Protein AF-0000000080439358 (afdb_homodimer)

InterPro domains:
  IPR008333 Flavoprotein pyridine nucleotide cytochrome reductase-like, FAD-binding domain [PF00970] (41-112)
  IPR017927 FAD-binding domain, ferredoxin reductase-type [PS51384] (16-114)
  IPR017938 Riboflavin synthase-like beta-barrel [SSF63380] (14-111)

pLDDT: mean 86.76, std 16.2, range [30.62, 98.38]

Foldseek 3Di:
DPPPVPLVPPPADADPDKAKKFFADKDDPDPFKIKTKIFGPVQDWAGFDDPPWWKWKDDPNDIDIFDFDDHTDGGITIGMDGQDVVDPVSCCNVPPGDGGDMIIMHHTDDDDPD/DPPPVDLVPPPADADPDKAKKFFADKDDPDPFKIKTKIFGPVQDWAGFDDPPWWKWKDDPNDIDIFDFDDHTDGGITIGMDGQDVVDPVSCCNVPPGDGGDMIIMHHTDDDDPD

Radius of gyration: 17.6 Å; Cα contacts (8 Å, |Δi|>4): 483; chains: 2; bounding box: 53×45×35 Å

Nearest PDB structures (foldseek):
  1gvh-assembly1_A  TM=8.675E-01  e=4.891E-09  Escherichia coli
  6laa-assembly1_A  TM=9.074E-01  e=8.088E-06  T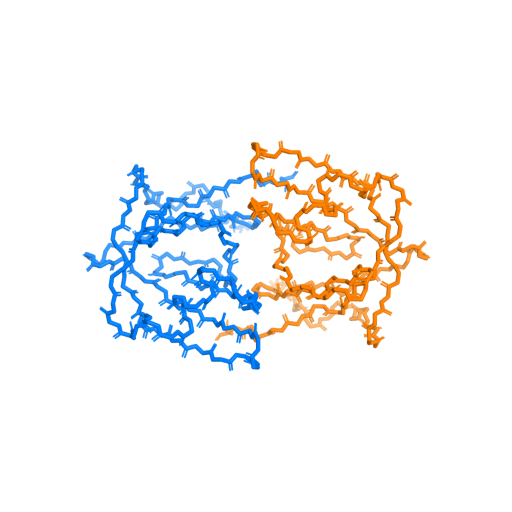epidiphilus thermophilus
  6kbh-assembly1_A  TM=9.405E-01  e=1.555E-05  Rhodococcus sp. ECU0066
  3fpk-assembly1_B  TM=8.392E-01  e=9.392E-05  Salmonella enterica subsp. enterica serovar Typhimurium str. LT2
  8dos-assembly1_B  TM=7.987E-01  e=9.918E-05  Klebsiella pneumoniae

Organism: NCBI:txid29372

Structure (mmCIF, N/CA/C/O backbone):
data_AF-0000000080439358-model_v1
#
loop_
_entity.id
_entity.type
_entity.pdbx_description
1 polymer 'FAD-binding FR-type domain-containing protein'
#
loop_
_atom_site.group_PDB
_atom_site.id
_atom_site.type_symbol
_atom_site.label_atom_id
_atom_site.label_alt_id
_atom_site.label_comp_id
_atom_site.label_asym_id
_atom_site.label_entity_id
_atom_site.label_seq_id
_atom_site.pdbx_PDB_ins_code
_atom_site.Cartn_x
_atom_site.Cartn_y
_atom_site.Cartn_z
_atom_site.occupancy
_atom_site.B_iso_or_equiv
_atom_site.auth_seq_id
_atom_site.auth_comp_id
_atom_site.auth_asym_id
_atom_site.auth_atom_id
_atom_site.pdbx_PDB_model_num
ATOM 1 N N . MET A 1 1 ? -34.281 -3.9 10.055 1 31.14 1 MET A N 1
ATOM 2 C CA . MET A 1 1 ? -33.969 -2.652 9.375 1 31.14 1 MET A CA 1
ATOM 3 C C . MET A 1 1 ? -32.469 -2.549 9.125 1 31.14 1 MET A C 1
ATOM 5 O O . MET A 1 1 ? -31.672 -2.518 10.078 1 31.14 1 MET A O 1
ATOM 9 N N . LYS A 1 2 ? -31.969 -3.236 8.016 1 31.53 2 LYS A N 1
ATOM 10 C CA . LYS A 1 2 ? -30.578 -3.408 7.629 1 31.53 2 LYS A CA 1
ATOM 11 C C . LYS A 1 2 ? -29.844 -2.066 7.582 1 31.53 2 LYS A C 1
ATOM 13 O O . LYS A 1 2 ? -30.188 -1.197 6.777 1 31.53 2 LYS A O 1
ATOM 18 N N . ASN A 1 3 ? -29.5 -1.438 8.625 1 31.23 3 ASN A N 1
ATOM 19 C CA . ASN A 1 3 ? -28.812 -0.149 8.672 1 31.23 3 ASN A CA 1
ATOM 20 C C . ASN A 1 3 ? -27.547 -0.152 7.816 1 31.23 3 ASN A C 1
ATOM 22 O O . ASN A 1 3 ? -26.5 -0.615 8.258 1 31.23 3 ASN A O 1
ATOM 26 N N . LYS A 1 4 ? -27.734 -0.21 6.5 1 32.69 4 LYS A N 1
ATOM 27 C CA . LYS A 1 4 ? -26.625 -0.041 5.562 1 32.69 4 LYS A CA 1
ATOM 28 C C . LYS A 1 4 ? -25.875 1.266 5.82 1 32.69 4 LYS A C 1
ATOM 30 O O . LYS A 1 4 ? -26.453 2.35 5.688 1 32.69 4 LYS A O 1
ATOM 35 N N . ILE A 1 5 ? -25.125 1.419 6.812 1 38.91 5 ILE A N 1
ATOM 36 C CA . ILE A 1 5 ? -24.281 2.598 6.902 1 38.91 5 ILE A CA 1
ATOM 37 C C . ILE A 1 5 ? -23.672 2.906 5.531 1 38.91 5 ILE A C 1
ATOM 39 O O . ILE A 1 5 ? -22.969 2.076 4.949 1 38.91 5 ILE A O 1
ATOM 43 N N . GLN A 1 6 ? -24.359 3.605 4.703 1 46.09 6 GLN A N 1
ATOM 44 C CA . GLN A 1 6 ? -23.891 4.023 3.381 1 46.09 6 GLN A CA 1
ATOM 45 C C . GLN A 1 6 ? -22.641 4.891 3.48 1 46.09 6 GLN A C 1
ATOM 47 O O . GLN A 1 6 ? -22.625 5.883 4.211 1 46.09 6 GLN A O 1
ATOM 52 N N . ILE A 1 7 ? -21.406 4.457 3.311 1 51.28 7 ILE A N 1
ATOM 53 C CA . ILE A 1 7 ? -20.156 5.199 3.244 1 51.28 7 ILE A CA 1
ATOM 54 C C . ILE A 1 7 ? -20.406 6.59 2.662 1 51.28 7 ILE A C 1
ATOM 56 O O . ILE A 1 7 ? -19.797 7.57 3.102 1 51.28 7 ILE A O 1
ATOM 60 N N . ASN A 1 8 ? -21.422 6.762 1.892 1 51.28 8 ASN A N 1
ATOM 61 C CA . ASN A 1 8 ? -21.719 8.031 1.24 1 51.28 8 ASN A CA 1
ATOM 62 C C . ASN A 1 8 ? -22.109 9.102 2.254 1 51.28 8 ASN A C 1
ATOM 64 O O . ASN A 1 8 ? -22.141 10.289 1.933 1 51.28 8 ASN A O 1
ATOM 68 N N . ASP A 1 9 ? -22.609 8.688 3.359 1 53.75 9 ASP A N 1
ATOM 69 C CA . ASP A 1 9 ? -23.203 9.688 4.23 1 53.75 9 ASP A CA 1
ATOM 70 C C . ASP A 1 9 ? -22.172 10.281 5.188 1 53.75 9 ASP A C 1
ATOM 72 O O . ASP A 1 9 ? -22.5 11.125 6.023 1 53.75 9 ASP A O 1
ATOM 76 N N . LEU A 1 10 ? -21.062 9.773 5.223 1 58.25 10 LEU A N 1
ATOM 77 C CA . LEU A 1 10 ? -20.109 10.375 6.152 1 58.25 10 LEU A CA 1
ATOM 78 C C . LEU A 1 10 ? -19.547 11.68 5.59 1 58.25 10 LEU A C 1
ATOM 80 O O . LEU A 1 10 ? -19.438 11.836 4.375 1 58.25 10 LEU A O 1
ATOM 84 N N . PRO A 1 11 ? -19.688 12.727 6.461 1 61.66 11 PRO A N 1
ATOM 85 C CA . PRO A 1 11 ? -19.094 13.977 5.984 1 61.66 11 PRO A CA 1
ATOM 86 C C . PRO A 1 11 ? -17.781 13.75 5.23 1 61.66 11 PRO A C 1
ATOM 88 O O . PRO A 1 11 ? -16.984 12.883 5.602 1 61.66 11 PRO A O 1
ATOM 91 N N . THR A 1 12 ? -17.828 14.094 3.934 1 67.69 12 THR A N 1
ATOM 92 C CA . THR A 1 12 ? -16.625 13.953 3.115 1 67.69 12 THR A CA 1
ATOM 93 C C . THR A 1 12 ? -15.648 15.094 3.395 1 67.69 12 THR A C 1
ATOM 95 O O . THR A 1 12 ? -15.969 16.266 3.178 1 67.69 12 THR A O 1
ATOM 98 N N . TYR A 1 13 ? -14.625 14.867 4.23 1 84.5 13 TYR A N 1
ATOM 99 C CA . TYR A 1 13 ? -13.547 15.828 4.434 1 84.5 13 TYR A CA 1
ATOM 100 C C . TYR A 1 13 ? -12.555 15.789 3.277 1 84.5 13 TYR A C 1
ATOM 102 O O . TYR A 1 13 ? -11.945 14.75 3.01 1 84.5 13 TYR A O 1
ATOM 110 N N . TYR A 1 14 ? -12.797 16.859 2.41 1 89.56 14 TYR A N 1
ATOM 111 C CA . TYR A 1 14 ? -11.992 16.906 1.192 1 89.56 14 TYR A CA 1
ATOM 112 C C . TYR A 1 14 ? -11.117 18.141 1.164 1 89.56 14 TYR A C 1
ATOM 114 O O . TYR A 1 14 ? -11.477 19.188 1.727 1 89.56 14 TYR A O 1
ATOM 122 N N . TRP A 1 15 ? -9.891 17.984 0.627 1 94.12 15 TRP A N 1
ATOM 123 C CA . TRP A 1 15 ? -9.008 19.109 0.358 1 94.12 15 TRP A CA 1
ATOM 124 C C . TRP A 1 15 ? -8.391 19 -1.033 1 94.12 15 TRP A C 1
ATOM 126 O O . TRP A 1 15 ? -8.344 17.906 -1.611 1 94.12 15 TRP A O 1
ATOM 136 N N . LYS A 1 16 ? -7.941 20.062 -1.51 1 92.69 16 LYS A N 1
ATOM 137 C CA . LYS A 1 16 ? -7.309 20.078 -2.826 1 92.69 16 LYS A CA 1
ATOM 138 C C . LYS A 1 16 ? -5.789 20.094 -2.705 1 92.69 16 LYS A C 1
ATOM 140 O O . LYS A 1 16 ? -5.238 20.812 -1.875 1 92.69 16 LYS A O 1
ATOM 145 N N . GLY A 1 17 ? -5.199 19.344 -3.562 1 95.38 17 GLY A N 1
ATOM 146 C CA . GLY A 1 17 ? -3.746 19.328 -3.555 1 95.38 17 GLY A CA 1
ATOM 147 C C . GLY A 1 17 ? -3.162 18.672 -2.322 1 95.38 17 GLY A C 1
ATOM 148 O O . GLY A 1 17 ? -3.564 17.562 -1.958 1 95.38 17 GLY A O 1
ATOM 149 N N . PHE A 1 18 ? -2.199 19.312 -1.766 1 97.25 18 PHE A N 1
ATOM 150 C CA . PHE A 1 18 ? -1.509 18.766 -0.603 1 97.25 18 PHE A CA 1
ATOM 151 C C . PHE A 1 18 ? -1.941 19.484 0.669 1 97.25 18 PHE A C 1
ATOM 153 O O . PHE A 1 18 ? -2.15 20.703 0.66 1 97.25 18 PHE A O 1
ATOM 160 N N . LYS A 1 19 ? -2.049 18.797 1.674 1 97.56 19 LYS A N 1
ATOM 161 C CA . LYS A 1 19 ? -2.352 19.281 3.014 1 97.56 19 LYS A CA 1
ATOM 162 C C . LYS A 1 19 ? -1.269 18.891 4.008 1 97.56 19 LYS A C 1
ATOM 164 O O . LYS A 1 19 ? -0.702 17.797 3.908 1 97.56 19 LYS A O 1
ATOM 169 N N . ASP A 1 20 ? -1.016 19.766 5.02 1 98.19 20 ASP A N 1
ATOM 170 C CA . ASP A 1 20 ? 0.011 19.484 6.02 1 98.19 20 ASP A CA 1
ATOM 171 C C . ASP A 1 20 ? -0.468 18.438 7.016 1 98.19 20 ASP A C 1
ATOM 173 O O . ASP A 1 20 ? -1.535 18.578 7.613 1 98.19 20 ASP A O 1
ATOM 177 N N . PHE A 1 21 ? 0.313 17.422 7.168 1 98.38 21 PHE A N 1
ATOM 178 C CA . PHE A 1 21 ? 0.131 16.391 8.188 1 98.38 21 PHE A CA 1
ATOM 179 C C . PHE A 1 21 ? 1.34 16.312 9.109 1 98.38 21 PHE A C 1
ATOM 181 O O . PHE A 1 21 ? 2.439 16.734 8.734 1 98.38 21 PHE A O 1
ATOM 188 N N . VAL A 1 22 ? 1.105 15.805 10.266 1 98.31 22 VAL A N 1
ATOM 189 C CA . VAL A 1 22 ? 2.193 15.57 11.211 1 98.31 22 VAL A CA 1
ATOM 190 C C . VAL A 1 22 ? 2.383 14.07 11.414 1 98.31 22 VAL A C 1
ATOM 192 O O . VAL A 1 22 ? 1.406 13.32 11.5 1 98.31 22 VAL A O 1
ATOM 195 N N . VAL A 1 23 ? 3.65 13.664 11.445 1 98.12 23 VAL A N 1
ATOM 196 C CA . VAL A 1 23 ? 3.965 12.297 11.836 1 98.12 23 VAL A CA 1
ATOM 197 C C . VAL A 1 23 ? 3.854 12.156 13.359 1 98.12 23 VAL A C 1
ATOM 199 O O . VAL A 1 23 ? 4.594 12.797 14.102 1 98.12 23 VAL A O 1
ATOM 202 N N . TYR A 1 24 ? 2.959 11.32 13.742 1 98.06 24 TYR A N 1
ATOM 203 C CA . TYR A 1 24 ? 2.785 11.258 15.188 1 98.06 24 TYR A CA 1
ATOM 204 C C . TYR A 1 24 ? 3.197 9.891 15.727 1 98.06 24 TYR A C 1
ATOM 206 O O . TYR A 1 24 ? 3.287 9.703 16.938 1 98.06 24 TYR A O 1
ATOM 214 N N . LYS A 1 25 ? 3.469 8.961 14.906 1 96.94 25 LYS A N 1
ATOM 215 C CA . LYS A 1 25 ? 3.947 7.641 15.297 1 96.94 25 LYS A CA 1
ATOM 216 C C . LYS A 1 25 ? 4.73 6.977 14.172 1 96.94 25 LYS A C 1
ATOM 218 O O . LYS A 1 25 ? 4.422 7.18 12.992 1 96.94 25 LYS A O 1
ATOM 223 N N . LYS A 1 26 ? 5.758 6.297 14.516 1 95 26 LYS A N 1
ATOM 224 C CA . LYS A 1 26 ? 6.602 5.523 13.602 1 95 26 LYS A CA 1
ATOM 225 C C . LYS A 1 26 ? 6.965 4.172 14.203 1 95 26 LYS A C 1
ATOM 227 O O . LYS A 1 26 ? 7.488 4.105 15.32 1 95 26 LYS A O 1
ATOM 232 N N . ASP A 1 27 ? 6.617 3.076 13.461 1 92.75 27 ASP A N 1
ATOM 233 C CA . ASP A 1 27 ? 6.883 1.719 13.93 1 92.75 27 ASP A CA 1
ATOM 234 C C . ASP A 1 27 ? 7.688 0.931 12.898 1 92.75 27 ASP A C 1
ATOM 236 O O . ASP A 1 27 ? 7.262 0.785 11.75 1 92.75 27 ASP A O 1
ATOM 240 N N . TYR A 1 28 ? 8.836 0.448 13.312 1 91.31 28 TYR A N 1
ATOM 241 C CA . TYR A 1 28 ? 9.57 -0.465 12.445 1 91.31 28 TYR A CA 1
ATOM 242 C C . TYR A 1 28 ? 9.023 -1.884 12.555 1 91.31 28 TYR A C 1
ATOM 244 O O . TYR A 1 28 ? 9.141 -2.518 13.609 1 91.31 28 TYR A O 1
ATOM 252 N N . GLU A 1 29 ? 8.406 -2.346 11.492 1 86.88 29 GLU A N 1
ATOM 253 C CA . GLU A 1 29 ? 7.859 -3.697 11.445 1 86.88 29 GLU A CA 1
ATOM 254 C C . GLU A 1 29 ? 8.961 -4.73 11.242 1 86.88 29 GLU A C 1
ATOM 256 O O . GLU A 1 29 ? 8.836 -5.875 11.688 1 86.88 29 GLU A O 1
ATOM 261 N N . SER A 1 30 ? 9.883 -4.344 10.484 1 88.94 30 SER A N 1
ATOM 262 C CA . SER A 1 30 ? 11.133 -5.066 10.25 1 88.94 30 SER A CA 1
ATOM 263 C C . SER A 1 30 ? 12.266 -4.113 9.891 1 88.94 30 SER A C 1
ATOM 265 O O . SER A 1 30 ? 12.125 -2.895 10.016 1 88.94 30 SER A O 1
ATOM 267 N N . ASP A 1 31 ? 13.391 -4.695 9.539 1 89.19 31 ASP A N 1
ATOM 268 C CA . ASP A 1 31 ? 14.539 -3.859 9.18 1 89.19 31 ASP A CA 1
ATOM 269 C C . ASP A 1 31 ? 14.266 -3.09 7.887 1 89.19 31 ASP A C 1
ATOM 271 O O . ASP A 1 31 ? 14.875 -2.049 7.641 1 89.19 31 ASP A O 1
ATOM 275 N N . SER A 1 32 ? 13.289 -3.615 7.098 1 91.19 32 SER A N 1
ATOM 276 C CA . SER A 1 32 ? 13.094 -2.996 5.793 1 91.19 32 SER A CA 1
ATOM 277 C C . SER A 1 32 ? 11.664 -2.494 5.629 1 91.19 32 SER A C 1
ATOM 279 O O . SER A 1 32 ? 11.266 -2.068 4.539 1 91.19 32 SER A O 1
ATOM 281 N N . VAL A 1 33 ? 10.906 -2.6 6.809 1 92.62 33 VAL A N 1
ATOM 282 C CA . VAL A 1 33 ? 9.516 -2.18 6.699 1 92.62 33 VAL A CA 1
ATOM 283 C C . VAL A 1 33 ? 9.172 -1.225 7.844 1 92.62 33 VAL A C 1
ATOM 285 O O . VAL A 1 33 ? 9.445 -1.519 9.008 1 92.62 33 VAL A O 1
ATOM 288 N N . VAL A 1 34 ? 8.594 -0.109 7.488 1 94.25 34 VAL A N 1
ATOM 289 C CA . VAL A 1 34 ? 8.227 0.889 8.492 1 94.25 34 VAL A CA 1
ATOM 290 C C . VAL A 1 34 ? 6.77 1.295 8.312 1 94.25 34 VAL A C 1
ATOM 292 O O . VAL A 1 34 ? 6.289 1.434 7.188 1 94.25 34 VAL A O 1
ATOM 295 N N . SER A 1 35 ? 6.043 1.494 9.445 1 94.06 35 SER A N 1
ATOM 296 C CA . SER A 1 35 ? 4.723 2.115 9.438 1 94.06 35 SER A CA 1
ATOM 297 C C . SER A 1 35 ? 4.773 3.531 10 1 94.06 35 SER A C 1
ATOM 299 O O . SER A 1 35 ? 5.301 3.75 11.094 1 94.06 35 SER A O 1
ATOM 301 N N . ILE A 1 36 ? 4.25 4.426 9.258 1 95.94 36 ILE A N 1
ATOM 302 C CA . ILE A 1 36 ? 4.145 5.793 9.758 1 95.94 36 ILE A CA 1
ATOM 303 C C . ILE A 1 36 ? 2.672 6.172 9.906 1 95.94 36 ILE A C 1
ATOM 305 O O . ILE A 1 36 ? 1.839 5.793 9.078 1 95.94 36 ILE A O 1
ATOM 309 N N . TYR A 1 37 ? 2.422 6.855 10.977 1 96.88 37 TYR A N 1
ATOM 310 C CA . TYR A 1 37 ? 1.09 7.379 11.258 1 96.88 37 TYR A CA 1
ATOM 311 C C . TYR A 1 37 ? 1.065 8.898 11.141 1 96.88 37 TYR A C 1
ATOM 313 O O . TYR A 1 37 ? 1.879 9.586 11.758 1 96.88 37 TYR A O 1
ATOM 321 N N . ILE A 1 38 ? 0.132 9.352 10.383 1 97.81 38 ILE A N 1
ATOM 322 C CA . ILE A 1 38 ? 0.086 10.789 10.156 1 97.81 38 ILE A CA 1
ATOM 323 C C . ILE A 1 38 ? -1.335 11.305 10.375 1 97.81 38 ILE A C 1
ATOM 325 O O . ILE A 1 38 ? -2.307 10.594 10.094 1 97.81 38 ILE A O 1
ATOM 329 N N . LYS A 1 39 ? -1.461 12.484 10.852 1 98.19 39 LYS A N 1
ATOM 330 C CA . LYS A 1 39 ? -2.736 13.164 11.055 1 98.19 39 LYS A CA 1
ATOM 331 C C . LYS A 1 39 ? -2.658 14.625 10.633 1 98.19 39 LYS A C 1
ATOM 333 O O . LYS A 1 39 ? -1.57 15.203 10.578 1 98.19 39 LYS A O 1
ATOM 338 N N . PRO A 1 40 ? -3.824 15.188 10.305 1 98.19 40 PRO A N 1
ATOM 339 C CA . PRO A 1 40 ? -3.783 16.594 9.883 1 98.19 40 PRO A CA 1
ATOM 340 C C . PRO A 1 40 ? -3.166 17.5 10.938 1 98.19 40 PRO A C 1
ATOM 342 O O . PRO A 1 40 ? -3.479 17.375 12.125 1 98.19 40 PRO A O 1
ATOM 345 N N . LYS A 1 41 ? -2.266 18.375 10.469 1 98.06 41 LYS A N 1
ATOM 346 C CA . LYS A 1 41 ? -1.596 19.297 11.367 1 98.06 41 LYS A CA 1
ATOM 347 C C . LYS A 1 41 ? -2.594 20.266 12.016 1 98.06 41 LYS A C 1
ATOM 349 O O . LYS A 1 41 ? -2.418 20.672 13.164 1 98.06 41 LYS A O 1
ATOM 354 N N . ASP A 1 42 ? -3.658 20.578 11.336 1 96.69 42 ASP A N 1
ATOM 355 C CA . ASP A 1 42 ? -4.617 21.562 11.812 1 96.69 42 ASP A CA 1
ATOM 356 C C . ASP A 1 42 ? -5.691 20.922 12.68 1 96.69 42 ASP A C 1
ATOM 358 O O . ASP A 1 42 ? -6.637 21.594 13.109 1 96.69 42 ASP A O 1
ATO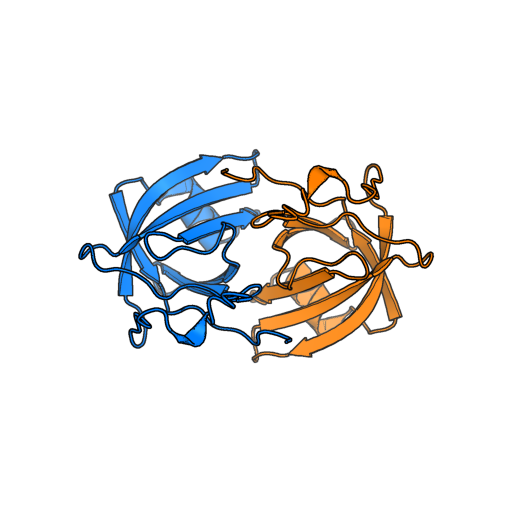M 362 N N . GLY A 1 43 ? -5.613 19.656 12.875 1 95.38 43 GLY A N 1
ATOM 363 C CA . GLY A 1 43 ? -6.527 18.969 13.766 1 95.38 43 GLY A CA 1
ATOM 364 C C . GLY A 1 43 ? -7.852 18.625 13.117 1 95.38 43 GLY A C 1
ATOM 365 O O . GLY A 1 43 ? -8.734 18.047 13.758 1 95.38 43 GLY A O 1
ATOM 366 N N . SER A 1 44 ? -8.016 18.875 11.828 1 95.25 44 SER A N 1
ATOM 367 C CA . SER A 1 44 ? -9.258 18.578 11.125 1 95.25 44 SER A CA 1
ATOM 368 C C . SER A 1 44 ? -9.414 17.078 10.891 1 95.25 44 SER A C 1
ATOM 370 O O . SER A 1 44 ? -8.477 16.312 11.109 1 95.25 44 SER A O 1
ATOM 372 N N . LYS A 1 45 ? -10.609 16.688 10.562 1 95.56 45 LYS A N 1
ATOM 373 C CA . LYS A 1 45 ? -10.852 15.312 10.148 1 95.56 45 LYS A CA 1
ATOM 374 C C . LYS A 1 45 ? -10.398 15.086 8.711 1 95.56 45 LYS A C 1
ATOM 376 O O . LYS A 1 45 ? -10.125 16.031 7.98 1 95.56 45 LYS A O 1
ATOM 381 N N . ILE A 1 46 ? -10.258 13.781 8.398 1 94.56 46 ILE A N 1
ATOM 382 C CA . ILE A 1 46 ? -9.773 13.461 7.059 1 94.56 46 ILE A CA 1
ATOM 383 C C . ILE A 1 46 ? -10.82 12.633 6.312 1 94.56 46 ILE A C 1
ATOM 385 O O . ILE A 1 46 ? -11.719 12.062 6.93 1 94.56 46 ILE A O 1
ATOM 389 N N . THR A 1 47 ? -10.688 12.625 5.023 1 92.69 47 THR A N 1
ATOM 390 C CA . THR A 1 47 ? -11.539 11.805 4.172 1 92.69 47 THR A CA 1
ATOM 391 C C . THR A 1 47 ? -11.406 10.328 4.535 1 92.69 47 THR A C 1
ATOM 393 O O . THR A 1 47 ? -10.297 9.82 4.699 1 92.69 47 THR A O 1
ATOM 396 N N . LEU A 1 48 ? -12.508 9.664 4.73 1 90.62 48 LEU A N 1
ATOM 397 C CA . LEU A 1 48 ? -12.523 8.219 4.945 1 90.62 48 LEU A CA 1
ATOM 398 C C . LEU A 1 48 ? -12.07 7.484 3.689 1 90.62 48 LEU A C 1
ATOM 400 O O . LEU A 1 48 ? -12.734 7.543 2.654 1 90.62 48 LEU A O 1
ATOM 404 N N . PRO A 1 49 ? -10.938 6.852 3.818 1 88.88 49 PRO A N 1
ATOM 405 C CA . PRO A 1 49 ? -10.469 6.16 2.615 1 88.88 49 PRO A CA 1
ATOM 406 C C . PRO A 1 49 ? -11.305 4.93 2.275 1 88.88 49 PRO A C 1
ATOM 408 O O . PRO A 1 49 ? -11.742 4.207 3.176 1 88.88 49 PRO A O 1
ATOM 411 N N . LYS A 1 50 ? -11.578 4.73 1.066 1 83.31 50 LYS A N 1
ATOM 412 C CA . LYS A 1 50 ? -12.156 3.477 0.597 1 83.31 50 LYS A CA 1
ATOM 413 C C . LYS A 1 50 ? -11.078 2.414 0.401 1 83.31 50 LYS A C 1
ATOM 415 O O . LYS A 1 50 ? -9.906 2.738 0.19 1 83.31 50 LYS A O 1
ATOM 420 N N . PRO A 1 51 ? -11.508 1.16 0.432 1 78.88 51 PRO A N 1
ATOM 421 C CA . PRO A 1 51 ? -10.516 0.104 0.231 1 78.88 51 PRO A CA 1
ATOM 422 C C . PRO A 1 51 ? -9.773 0.236 -1.099 1 78.88 51 PRO A C 1
ATOM 424 O O . PRO A 1 51 ? -10.398 0.453 -2.139 1 78.88 51 PRO A O 1
ATOM 427 N N . GLY A 1 52 ? -8.438 0.24 -0.954 1 79.06 52 GLY A N 1
ATOM 428 C CA . GLY A 1 52 ? -7.629 0.214 -2.162 1 79.06 52 GLY A CA 1
ATOM 429 C C . GLY A 1 52 ? -7.145 1.588 -2.586 1 79.06 52 GLY A C 1
ATOM 430 O O . GLY A 1 52 ? -6.348 1.711 -3.52 1 79.06 52 GLY A O 1
ATOM 431 N N . GLN A 1 53 ? -7.598 2.619 -1.902 1 88.62 53 GLN A N 1
ATOM 432 C CA . GLN A 1 53 ? -7.152 3.969 -2.238 1 88.62 53 GLN A CA 1
ATOM 433 C C . GLN A 1 53 ? -5.777 4.258 -1.64 1 88.62 53 GLN A C 1
ATOM 435 O O . GLN A 1 53 ? -5.332 3.559 -0.73 1 88.62 53 GLN A O 1
ATOM 440 N N . PHE A 1 54 ? -5.145 5.23 -2.232 1 93.06 54 PHE A N 1
ATOM 441 C CA . PHE A 1 54 ? -3.797 5.609 -1.828 1 93.06 54 PHE A CA 1
ATOM 442 C C . PHE A 1 54 ? -3.664 7.125 -1.739 1 93.06 54 PHE A C 1
ATOM 444 O O . PHE A 1 54 ? -4.539 7.859 -2.201 1 93.06 54 PHE A O 1
ATOM 451 N N . VAL A 1 55 ? -2.561 7.551 -1.078 1 96.06 55 VAL A N 1
ATOM 452 C CA . VAL A 1 55 ? -2.301 8.977 -0.937 1 96.06 55 VAL A CA 1
ATOM 453 C C . VAL A 1 55 ? -0.912 9.312 -1.479 1 96.06 55 VAL A C 1
ATOM 455 O O . VAL A 1 55 ? -0.017 8.461 -1.467 1 96.06 55 VAL A O 1
ATOM 458 N N . GLY A 1 56 ? -0.797 10.484 -1.953 1 96.25 56 GLY A N 1
ATOM 459 C CA . GLY A 1 56 ? 0.511 11.031 -2.275 1 96.25 56 GLY A CA 1
ATOM 460 C C . GLY A 1 56 ? 1.192 11.688 -1.091 1 96.25 56 GLY A C 1
ATOM 461 O O . GLY A 1 56 ? 0.565 12.445 -0.352 1 96.25 56 GLY A O 1
ATOM 462 N N . ILE A 1 57 ? 2.422 11.375 -0.889 1 97.25 57 ILE A N 1
ATOM 463 C CA . ILE A 1 57 ? 3.252 11.992 0.137 1 97.25 57 ILE A CA 1
ATOM 464 C C . ILE A 1 57 ? 4.379 12.781 -0.521 1 97.25 57 ILE A C 1
ATOM 466 O O . ILE A 1 57 ? 5.094 12.266 -1.381 1 97.25 57 ILE A O 1
ATOM 470 N N . ARG A 1 58 ? 4.426 13.992 -0.117 1 96.44 58 ARG A N 1
ATOM 471 C CA . ARG A 1 58 ? 5.473 14.844 -0.679 1 96.44 58 ARG A CA 1
ATOM 472 C C . ARG A 1 58 ? 6.488 15.234 0.387 1 96.44 58 ARG A C 1
ATOM 474 O O . ARG A 1 58 ? 6.113 15.672 1.477 1 96.44 58 ARG A O 1
ATOM 481 N N . PHE A 1 59 ? 7.727 14.977 0.024 1 90.5 59 PHE A N 1
ATOM 482 C CA . PHE A 1 59 ? 8.859 15.43 0.823 1 90.5 59 PHE A CA 1
ATOM 483 C C . PHE A 1 59 ? 9.992 15.922 -0.071 1 90.5 59 PHE A C 1
ATOM 485 O O . PHE A 1 59 ? 10.469 15.188 -0.937 1 90.5 59 PHE A O 1
ATOM 492 N N . ASN A 1 60 ? 10.523 17.125 0.178 1 87 60 ASN A N 1
ATOM 493 C CA . ASN A 1 60 ? 11.625 17.734 -0.561 1 87 60 ASN A CA 1
ATOM 494 C C . ASN A 1 60 ? 11.469 17.531 -2.066 1 87 60 ASN A C 1
ATOM 496 O O . ASN A 1 60 ? 12.398 17.109 -2.742 1 87 60 ASN A O 1
ATOM 500 N N . ASN A 1 61 ? 10.383 17.75 -2.654 1 88.44 61 ASN A N 1
AT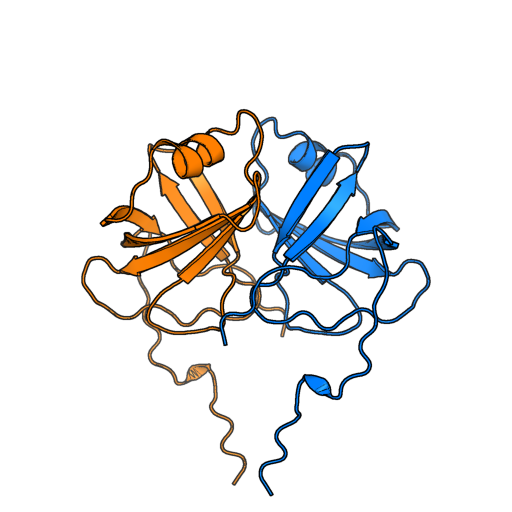OM 501 C CA . ASN A 1 61 ? 10.055 17.719 -4.074 1 88.44 61 ASN A CA 1
ATOM 502 C C . ASN A 1 61 ? 9.922 16.297 -4.594 1 88.44 61 ASN A C 1
ATOM 504 O O . ASN A 1 61 ? 9.914 16.062 -5.805 1 88.44 61 ASN A O 1
ATOM 508 N N . LEU A 1 62 ? 10.008 15.406 -3.734 1 91.06 62 LEU A N 1
ATOM 509 C CA . LEU A 1 62 ? 9.75 14.008 -4.07 1 91.06 62 LEU A CA 1
ATOM 510 C C . LEU A 1 62 ? 8.328 13.609 -3.695 1 91.06 62 LEU A C 1
ATOM 512 O O . LEU A 1 62 ? 7.863 13.914 -2.596 1 91.06 62 LEU A O 1
ATOM 516 N N . ILE A 1 63 ? 7.652 13.094 -4.707 1 93.31 63 ILE A N 1
ATOM 517 C CA . ILE A 1 63 ? 6.297 12.617 -4.445 1 93.31 63 ILE A CA 1
ATOM 518 C C . ILE A 1 63 ? 6.23 11.109 -4.664 1 93.31 63 ILE A C 1
ATOM 520 O O . ILE A 1 63 ? 6.73 10.602 -5.668 1 93.31 63 ILE A O 1
ATOM 524 N N . ARG A 1 64 ? 5.734 10.461 -3.711 1 93.38 64 ARG A N 1
ATOM 525 C CA . ARG A 1 64 ? 5.457 9.039 -3.809 1 93.38 64 ARG A CA 1
ATOM 526 C C . ARG A 1 64 ? 4.023 8.727 -3.383 1 93.38 64 ARG A C 1
ATOM 528 O O . ARG A 1 64 ? 3.465 9.406 -2.523 1 93.38 64 ARG A O 1
ATOM 535 N N . LEU A 1 65 ? 3.486 7.703 -3.957 1 93.06 65 LEU A N 1
ATOM 536 C CA . LEU A 1 65 ? 2.152 7.246 -3.582 1 93.06 65 LEU A CA 1
ATOM 537 C C . LEU A 1 65 ? 2.234 6.047 -2.646 1 93.06 65 LEU A C 1
ATOM 539 O O . LEU A 1 65 ? 3.033 5.133 -2.869 1 93.06 65 LEU A O 1
ATOM 543 N N . TYR A 1 66 ? 1.471 6.125 -1.572 1 94.69 66 TYR A N 1
ATOM 544 C CA . TYR A 1 66 ? 1.41 5.023 -0.618 1 94.69 66 TYR A CA 1
ATOM 545 C C . TYR A 1 66 ? -0.033 4.613 -0.348 1 94.69 66 TYR A C 1
ATOM 547 O O . TYR A 1 66 ? -0.918 5.469 -0.243 1 94.69 66 TYR A O 1
ATOM 555 N N . ASN A 1 67 ? -0.199 3.268 -0.352 1 90.88 67 ASN A N 1
ATOM 556 C CA . ASN A 1 67 ? -1.509 2.748 0.027 1 90.88 67 ASN A CA 1
ATOM 557 C C . ASN A 1 67 ? -1.772 2.926 1.52 1 90.88 67 ASN A C 1
ATOM 559 O O . ASN A 1 67 ? -0.845 2.867 2.328 1 90.88 67 ASN A O 1
ATOM 563 N N . ILE A 1 68 ? -2.967 3.189 1.84 1 92 68 ILE A N 1
ATOM 564 C CA . ILE A 1 68 ? -3.385 3.348 3.229 1 92 68 ILE A CA 1
ATOM 565 C C . ILE A 1 68 ? -3.533 1.975 3.883 1 92 68 ILE A C 1
ATOM 567 O O . ILE A 1 68 ? -4.297 1.134 3.406 1 92 68 ILE A O 1
ATOM 571 N N . SER A 1 69 ? -2.854 1.823 4.996 1 91.06 69 SER A N 1
ATOM 572 C CA . SER A 1 69 ? -2.715 0.485 5.559 1 91.06 69 SER A CA 1
ATOM 573 C C . SER A 1 69 ? -3.373 0.395 6.934 1 91.06 69 SER A C 1
ATOM 575 O O . SER A 1 69 ? -2.832 -0.231 7.848 1 91.06 69 SER A O 1
ATOM 577 N N . CYS A 1 70 ? -4.461 0.978 7.125 1 87.69 70 CYS A N 1
ATOM 578 C CA . CYS A 1 70 ? -5.215 0.864 8.375 1 87.69 70 CYS A CA 1
ATOM 579 C C . CYS A 1 70 ? -6.711 0.763 8.102 1 87.69 70 CYS A C 1
ATOM 581 O O . CYS A 1 70 ? -7.148 0.935 6.961 1 87.69 70 CYS A O 1
ATOM 583 N N . ILE A 1 71 ? -7.328 0.383 9.141 1 85.06 71 ILE A N 1
ATOM 584 C CA . ILE A 1 71 ? -8.781 0.423 9.062 1 85.06 71 ILE A CA 1
ATOM 585 C C . ILE A 1 71 ? -9.242 1.844 8.75 1 85.06 71 ILE A C 1
ATOM 587 O O . ILE A 1 71 ? -8.75 2.809 9.336 1 85.06 71 ILE A O 1
ATOM 591 N N . PRO A 1 72 ? -10.156 1.898 7.797 1 86.06 72 PRO A N 1
ATOM 592 C CA . PRO A 1 72 ? -10.633 3.238 7.445 1 86.06 72 PRO A CA 1
ATOM 593 C C . PRO A 1 72 ? -11.133 4.023 8.656 1 86.06 72 PRO A C 1
ATOM 595 O O . PRO A 1 72 ? -11.844 3.479 9.5 1 86.06 72 PRO A O 1
ATOM 598 N N . ASN A 1 73 ? -10.68 5.234 8.742 1 90 73 ASN A N 1
ATOM 599 C CA . ASN A 1 73 ? -11.078 6.18 9.781 1 90 73 ASN A CA 1
ATOM 600 C C . ASN A 1 73 ? -10.938 7.625 9.305 1 90 73 ASN A C 1
ATOM 602 O O . ASN A 1 73 ? -10.492 7.871 8.188 1 90 73 ASN A O 1
ATOM 606 N N . THR A 1 74 ? -11.32 8.555 10.203 1 93.62 74 THR A N 1
ATOM 607 C CA . THR A 1 74 ? -11.305 9.945 9.773 1 93.62 74 THR A CA 1
ATOM 608 C C . THR A 1 74 ? -10.273 10.742 10.578 1 93.62 74 THR A C 1
ATOM 610 O O . THR A 1 74 ? -10.25 11.977 10.516 1 93.62 74 THR A O 1
ATOM 613 N N . ASP A 1 75 ? -9.352 10.062 11.266 1 95.62 75 ASP A N 1
ATOM 614 C CA . ASP A 1 75 ? -8.469 10.781 12.172 1 95.62 75 ASP A CA 1
ATOM 615 C C . ASP A 1 75 ? -7.02 10.734 11.68 1 95.62 75 ASP A C 1
ATOM 617 O O . ASP A 1 75 ? -6.27 11.695 11.867 1 95.62 75 ASP A O 1
ATOM 621 N N . PHE A 1 76 ? -6.633 9.625 11.109 1 96.5 76 PHE A N 1
ATOM 622 C CA . PHE A 1 76 ? -5.238 9.461 10.703 1 96.5 76 PHE A CA 1
ATOM 623 C C . PHE A 1 76 ? -5.113 8.445 9.578 1 96.5 76 PHE A C 1
ATOM 625 O O . PHE A 1 76 ? -6.047 7.691 9.312 1 96.5 76 PHE A O 1
ATOM 632 N N . TYR A 1 77 ? -3.988 8.516 8.93 1 95.56 77 TYR A N 1
ATOM 633 C CA . TYR A 1 77 ? -3.574 7.465 8.008 1 95.56 77 TYR A CA 1
ATOM 634 C C . TYR A 1 77 ? -2.375 6.699 8.555 1 95.56 77 TYR A C 1
ATOM 636 O O . TYR A 1 77 ? -1.47 7.293 9.148 1 95.56 77 TYR A O 1
ATOM 644 N N . ARG A 1 78 ? -2.424 5.434 8.344 1 94.81 78 ARG A N 1
ATOM 645 C CA . ARG A 1 78 ? -1.226 4.613 8.492 1 94.81 78 ARG A CA 1
ATOM 646 C C . ARG A 1 78 ? -0.686 4.176 7.137 1 94.81 78 ARG A C 1
ATOM 648 O O . ARG A 1 78 ? -1.444 3.713 6.281 1 94.81 78 ARG A O 1
ATOM 655 N N . LEU A 1 79 ? 0.562 4.395 6.91 1 95.06 79 LEU A N 1
ATOM 656 C CA . LEU A 1 79 ? 1.254 3.971 5.695 1 95.06 79 LEU A CA 1
ATOM 657 C C . LEU A 1 79 ? 2.359 2.973 6.023 1 95.06 79 LEU A C 1
ATOM 659 O O . LEU A 1 79 ? 3.273 3.281 6.793 1 95.06 79 LEU A O 1
ATOM 663 N N . THR A 1 80 ? 2.168 1.816 5.559 1 93 80 THR A N 1
ATOM 664 C CA . THR A 1 80 ? 3.236 0.833 5.691 1 93 80 THR A CA 1
ATOM 665 C C . THR A 1 80 ? 4.141 0.846 4.465 1 93 80 THR A C 1
ATOM 667 O O . THR A 1 80 ? 3.68 0.614 3.346 1 93 80 THR A O 1
ATOM 670 N N . ILE A 1 81 ? 5.422 1.065 4.688 1 93.81 81 ILE A N 1
ATOM 671 C CA . ILE A 1 81 ? 6.328 1.404 3.594 1 93.81 81 ILE A CA 1
ATOM 672 C C . ILE A 1 81 ? 7.508 0.434 3.58 1 93.81 81 ILE A C 1
ATOM 674 O O . ILE A 1 81 ? 8.156 0.226 4.605 1 93.81 81 ILE A O 1
ATOM 678 N N . ASP A 1 82 ? 7.695 -0.16 2.4 1 91.81 82 ASP A N 1
ATOM 679 C CA . ASP A 1 82 ? 8.906 -0.937 2.162 1 91.81 82 ASP A CA 1
ATOM 680 C C . ASP A 1 82 ? 10.102 -0.024 1.891 1 91.81 82 ASP A C 1
ATOM 682 O O . ASP A 1 82 ? 10.062 0.799 0.974 1 91.81 82 ASP A O 1
ATOM 686 N N . LEU A 1 83 ? 11.125 -0.202 2.77 1 91.12 83 LEU A N 1
ATOM 687 C CA . LEU A 1 83 ? 12.328 0.608 2.604 1 91.12 83 LEU A CA 1
ATOM 688 C C . LEU A 1 83 ? 13.266 -0.014 1.573 1 91.12 83 LEU A C 1
ATOM 690 O O . LEU A 1 83 ? 13.766 -1.124 1.771 1 91.12 83 LEU A O 1
ATOM 694 N N . ILE A 1 84 ? 13.453 0.736 0.487 1 87.12 84 ILE A N 1
ATOM 695 C CA . ILE A 1 84 ? 14.297 0.294 -0.62 1 87.12 84 ILE A CA 1
ATOM 696 C C . ILE A 1 84 ? 15.719 0.806 -0.422 1 87.12 84 ILE A C 1
ATOM 698 O O . ILE A 1 84 ? 15.922 1.971 -0.072 1 87.12 84 ILE A O 1
ATOM 702 N N . GLU A 1 85 ? 16.656 -0.114 -0.718 1 83.5 85 GLU A N 1
ATOM 703 C CA . GLU A 1 85 ? 18.047 0.299 -0.625 1 83.5 85 GLU A CA 1
ATOM 704 C C . GLU A 1 85 ? 18.359 1.424 -1.608 1 83.5 85 GLU A C 1
ATOM 706 O O . GLU A 1 85 ? 18 1.344 -2.785 1 83.5 85 GLU A O 1
ATOM 711 N N . ASN A 1 86 ? 18.859 2.553 -1.093 1 85 86 ASN A N 1
ATOM 712 C CA . ASN A 1 86 ? 19.25 3.719 -1.873 1 85 86 ASN A CA 1
ATOM 713 C C . ASN A 1 86 ? 18.047 4.496 -2.381 1 85 86 ASN A C 1
ATOM 715 O O . ASN A 1 86 ? 18.141 5.25 -3.35 1 85 86 ASN A O 1
ATOM 719 N N . GLY A 1 87 ? 16.953 4.098 -1.885 1 88.06 87 GLY A N 1
ATOM 720 C CA . GLY A 1 87 ? 15.758 4.863 -2.219 1 88.06 87 GLY A CA 1
ATOM 721 C C . GLY A 1 87 ? 15.703 6.219 -1.537 1 88.06 87 GLY A C 1
ATOM 722 O O . GLY A 1 87 ? 15.891 6.312 -0.322 1 88.06 87 GLY A O 1
ATOM 723 N N . LYS A 1 88 ? 15.477 7.23 -2.262 1 90.25 88 LYS A N 1
ATOM 724 C CA . LYS A 1 88 ? 15.461 8.586 -1.721 1 90.25 88 LYS A CA 1
ATOM 725 C C . LYS A 1 88 ? 14.375 8.742 -0.657 1 90.25 88 LYS A C 1
ATOM 727 O O . LYS A 1 88 ? 14.641 9.242 0.438 1 90.25 88 LYS A O 1
ATOM 732 N N . MET A 1 89 ? 13.227 8.328 -0.973 1 92.44 89 MET A N 1
ATOM 733 C CA . MET A 1 89 ? 12.141 8.438 -0.001 1 92.44 89 MET A CA 1
ATOM 734 C C . MET A 1 89 ? 12.383 7.523 1.194 1 92.44 89 MET A C 1
ATOM 736 O O . MET A 1 89 ? 12.109 7.902 2.336 1 92.44 89 MET A O 1
ATOM 740 N N . SER A 1 90 ? 12.875 6.305 0.895 1 92.06 90 SER A N 1
ATOM 741 C CA . SER A 1 90 ? 13.219 5.387 1.977 1 92.06 90 SER A CA 1
ATOM 742 C C . SER A 1 90 ? 14.219 6.023 2.941 1 92.06 90 SER A C 1
ATOM 744 O O . SER A 1 90 ? 14.062 5.914 4.16 1 92.06 90 SER A O 1
ATOM 746 N N . ASN A 1 91 ? 15.188 6.684 2.404 1 92.25 91 ASN A N 1
ATOM 747 C CA . ASN A 1 91 ? 16.172 7.348 3.242 1 92.25 91 ASN A CA 1
ATOM 748 C C . ASN A 1 91 ? 15.555 8.453 4.082 1 92.25 91 ASN A C 1
ATOM 750 O O . ASN A 1 91 ? 15.867 8.602 5.262 1 92.25 91 ASN A O 1
ATOM 754 N N . TYR A 1 92 ? 14.734 9.141 3.418 1 93.25 92 TYR A N 1
ATOM 755 C CA . TYR A 1 92 ? 14.039 10.203 4.137 1 93.25 92 TYR A CA 1
ATOM 756 C C . TYR A 1 92 ? 13.219 9.641 5.285 1 93.25 92 TYR A C 1
ATOM 758 O O . TYR A 1 92 ? 13.312 10.125 6.418 1 93.25 92 TYR A O 1
ATOM 766 N N . ILE A 1 93 ? 12.43 8.625 5.082 1 93 93 ILE A N 1
ATOM 767 C CA . ILE A 1 93 ? 11.523 8.031 6.055 1 93 93 ILE A CA 1
ATOM 768 C C . ILE A 1 93 ? 12.328 7.391 7.188 1 93 93 ILE A C 1
ATOM 770 O O . ILE A 1 93 ? 11.992 7.547 8.359 1 93 93 ILE A O 1
ATOM 774 N N . SER A 1 94 ? 13.367 6.73 6.84 1 91.69 94 SER A N 1
ATOM 775 C CA . SER A 1 94 ? 14.109 5.961 7.832 1 91.69 94 SER A CA 1
ATOM 776 C C . SER A 1 94 ? 15.07 6.848 8.617 1 91.69 94 SER A C 1
ATOM 778 O O . SER A 1 94 ? 15.219 6.688 9.828 1 91.69 94 SER A O 1
ATOM 780 N N . ASN A 1 95 ? 15.625 7.922 7.992 1 91.25 95 ASN A N 1
ATOM 781 C CA . ASN A 1 95 ? 16.75 8.594 8.617 1 91.25 95 ASN A CA 1
ATOM 782 C C . ASN A 1 95 ? 16.453 10.062 8.906 1 91.25 95 ASN A C 1
ATOM 784 O O . ASN A 1 95 ? 17.125 10.695 9.719 1 91.25 95 ASN A O 1
ATOM 788 N N . THR A 1 96 ? 15.562 10.602 8.312 1 92 96 THR A N 1
ATOM 789 C CA . THR A 1 96 ? 15.391 12.047 8.398 1 92 96 THR A CA 1
ATOM 790 C C . THR A 1 96 ? 14.125 12.398 9.172 1 92 96 THR A C 1
ATOM 792 O O . THR A 1 96 ? 14.172 13.172 10.125 1 92 96 THR A O 1
ATOM 795 N N . ILE A 1 97 ? 13.031 11.758 8.836 1 92.75 97 ILE A N 1
ATOM 796 C CA . ILE A 1 97 ? 11.742 12.156 9.391 1 92.75 97 ILE A CA 1
ATOM 797 C C . ILE A 1 97 ? 11.648 11.711 10.852 1 92.75 97 ILE A C 1
ATOM 799 O O . ILE A 1 97 ? 12.086 10.617 11.203 1 92.75 97 ILE A O 1
ATOM 803 N N . GLN A 1 98 ? 11.211 12.625 11.68 1 95.31 98 GLN A N 1
ATOM 804 C CA . GLN A 1 98 ? 10.984 12.375 13.102 1 95.31 98 GLN A CA 1
ATOM 805 C C . GLN A 1 98 ? 9.523 12.594 13.477 1 95.31 98 GLN A C 1
ATOM 807 O O . GLN A 1 98 ? 8.789 13.273 12.758 1 95.31 98 GLN A O 1
ATOM 812 N N . ILE A 1 99 ? 9.195 11.953 14.594 1 97.38 99 ILE A N 1
ATOM 813 C CA . ILE A 1 99 ? 7.863 12.219 15.133 1 97.38 99 ILE A CA 1
ATOM 814 C C . ILE A 1 99 ? 7.699 13.719 15.391 1 97.38 99 ILE A C 1
ATOM 816 O O . ILE A 1 99 ? 8.602 14.359 15.938 1 97.38 99 ILE A O 1
ATOM 820 N N . GLY A 1 100 ? 6.664 14.219 14.969 1 97.5 100 GLY A N 1
ATOM 821 C CA . GLY A 1 100 ? 6.418 15.648 15.117 1 97.5 100 GLY A CA 1
ATOM 822 C C . GLY A 1 100 ? 6.672 16.438 13.844 1 97.5 100 GLY A C 1
ATOM 823 O O . GLY A 1 100 ? 6.223 17.578 13.719 1 97.5 100 GLY A O 1
ATOM 824 N N . ASP A 1 101 ? 7.348 15.812 12.867 1 96.94 101 ASP A N 1
ATOM 825 C CA . ASP A 1 101 ? 7.668 16.484 11.617 1 96.94 101 ASP A CA 1
ATOM 826 C C . ASP A 1 101 ? 6.43 16.609 10.727 1 96.94 101 ASP A C 1
ATOM 828 O O . ASP A 1 101 ? 5.488 15.828 10.852 1 96.94 101 ASP A O 1
ATOM 832 N N . THR A 1 102 ? 6.457 17.641 9.867 1 97.12 102 THR A N 1
ATOM 833 C CA . THR A 1 102 ? 5.359 17.906 8.938 1 97.12 102 THR A CA 1
ATOM 834 C C . THR A 1 102 ? 5.66 17.312 7.562 1 97.12 102 THR A C 1
ATOM 836 O O . THR A 1 102 ? 6.781 17.422 7.066 1 97.12 102 THR A O 1
ATOM 839 N N . ILE A 1 103 ? 4.645 16.672 7.023 1 96.81 103 ILE A N 1
ATOM 840 C CA . ILE A 1 103 ? 4.699 16.188 5.648 1 96.81 103 ILE A CA 1
ATOM 841 C C . ILE A 1 103 ? 3.43 16.609 4.906 1 96.81 103 ILE A C 1
ATOM 843 O O . ILE A 1 103 ? 2.42 16.938 5.527 1 96.81 103 ILE A O 1
ATOM 847 N N . GLU A 1 104 ? 3.541 16.609 3.615 1 98.12 104 GLU A N 1
ATOM 848 C CA . GLU A 1 104 ? 2.363 16.953 2.824 1 98.12 104 GLU A CA 1
ATOM 849 C C . GLU A 1 104 ? 1.703 15.711 2.246 1 98.12 104 GLU A C 1
ATOM 851 O O . GLU A 1 104 ? 2.391 14.789 1.793 1 98.12 104 GLU A O 1
ATOM 856 N N . CYS A 1 105 ? 0.386 15.664 2.291 1 98 105 CYS A N 1
ATOM 857 C CA . CYS A 1 105 ? -0.378 14.484 1.894 1 98 105 CYS A CA 1
ATOM 858 C C . CYS A 1 105 ? -1.577 14.875 1.038 1 98 105 CYS A C 1
ATOM 860 O O . CYS A 1 105 ? -2.26 15.859 1.331 1 98 105 CYS A O 1
ATOM 862 N N . THR A 1 106 ? -1.881 14.141 0.023 1 97.25 106 THR A N 1
ATOM 863 C CA . THR A 1 106 ? -3.062 14.359 -0.802 1 97.25 106 THR A CA 1
ATOM 864 C C . THR A 1 106 ? -4.285 13.68 -0.189 1 97.25 106 THR A C 1
ATOM 866 O O . THR A 1 106 ? -4.16 12.898 0.756 1 97.25 106 THR A O 1
ATOM 869 N N . VAL A 1 107 ? -5.465 14.078 -0.801 1 95.75 107 VAL A N 1
ATOM 870 C CA . VAL A 1 107 ? -6.668 13.305 -0.505 1 95.75 107 VAL A CA 1
ATOM 871 C C . VAL A 1 107 ? -6.531 11.898 -1.071 1 95.75 107 VAL A C 1
ATOM 873 O O . VAL A 1 107 ? -5.816 11.68 -2.053 1 95.75 107 VAL A O 1
ATOM 876 N N . PRO A 1 108 ? -7.152 10.867 -0.372 1 94.12 108 PRO A N 1
ATOM 877 C CA . PRO A 1 108 ? -7.113 9.523 -0.954 1 94.12 108 PRO A CA 1
ATOM 878 C C . PRO A 1 108 ? -7.59 9.492 -2.404 1 94.12 108 PRO A C 1
ATOM 880 O O . PRO A 1 108 ? -8.594 10.117 -2.738 1 94.12 108 PRO A O 1
ATOM 883 N N . LYS A 1 109 ? -6.758 8.727 -3.164 1 89.38 109 LYS A N 1
ATOM 884 C CA . LYS A 1 109 ? -7.055 8.578 -4.586 1 89.38 109 LYS A CA 1
ATOM 885 C C . LYS A 1 109 ? -7.105 7.102 -4.98 1 89.38 109 LYS A C 1
ATOM 887 O O . LYS A 1 109 ? -6.699 6.234 -4.207 1 89.38 109 LYS A O 1
ATOM 892 N N . GLY A 1 110 ? -7.566 6.852 -6.246 1 83.88 110 GLY A N 1
ATOM 893 C CA . GLY A 1 110 ? -7.621 5.488 -6.746 1 83.88 110 GLY A CA 1
ATOM 894 C C . GLY A 1 110 ? -9.039 4.996 -6.984 1 83.88 110 GLY A C 1
ATOM 895 O O . GLY A 1 110 ? -9.984 5.48 -6.359 1 83.88 110 GLY A O 1
ATOM 896 N N . LYS A 1 111 ? -9.133 3.988 -7.898 1 73.62 111 LYS A N 1
ATOM 897 C CA . LYS A 1 111 ? -10.43 3.438 -8.273 1 73.62 111 LYS A CA 1
ATOM 898 C C . LYS A 1 111 ? -10.859 2.336 -7.309 1 73.62 111 LYS A C 1
ATOM 900 O O . LYS A 1 111 ? -10.039 1.512 -6.895 1 73.62 111 LYS A O 1
ATOM 905 N N . VAL A 1 112 ? -11.977 2.574 -6.633 1 63.34 112 VAL A N 1
ATOM 906 C CA . VAL A 1 112 ? -12.555 1.515 -5.809 1 63.34 112 VAL A CA 1
ATOM 907 C C . VAL A 1 112 ? -13.336 0.543 -6.688 1 63.34 112 VAL A C 1
ATOM 909 O O . VAL A 1 112 ? -14.172 0.961 -7.492 1 63.34 112 VAL A O 1
ATOM 912 N N . LEU A 1 113 ? -12.703 -0.63 -6.898 1 56.47 113 LEU A N 1
ATOM 913 C CA . LEU A 1 113 ? -13.484 -1.578 -7.688 1 56.47 113 LEU A CA 1
ATOM 914 C C . LEU A 1 113 ? -14.672 -2.102 -6.887 1 56.47 113 LEU A C 1
ATOM 916 O O . LEU A 1 113 ? -14.5 -2.598 -5.77 1 56.47 113 LEU A O 1
ATOM 920 N N . MET A 1 114 ? -15.805 -1.424 -6.945 1 49.12 114 MET A N 1
ATOM 921 C CA . MET A 1 114 ? -17.062 -1.984 -6.457 1 49.12 114 MET A CA 1
ATOM 922 C C . MET A 1 114 ? -17.484 -3.189 -7.289 1 49.12 114 M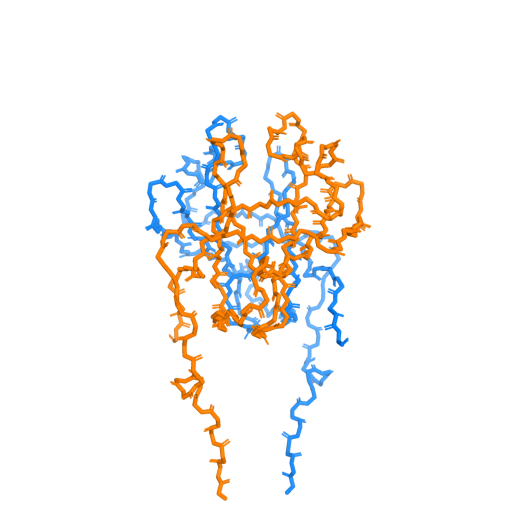ET A C 1
ATOM 924 O O . MET A 1 114 ? -17.094 -3.307 -8.453 1 49.12 114 MET A O 1
ATOM 928 N N . MET B 1 1 ? -30.703 -10.797 15.812 1 32.09 1 MET B N 1
ATOM 929 C CA . MET B 1 1 ? -29.578 -11.727 15.906 1 32.09 1 MET B CA 1
ATOM 930 C C . MET B 1 1 ? -28.391 -11.234 15.094 1 32.09 1 MET B C 1
ATOM 932 O O . MET B 1 1 ? -28.484 -11.086 13.875 1 32.09 1 MET B O 1
ATOM 936 N N . LYS B 1 2 ? -27.562 -10.289 15.711 1 32.19 2 LYS B N 1
ATOM 937 C CA . LYS B 1 2 ? -26.469 -9.539 15.094 1 32.19 2 LYS B CA 1
ATOM 938 C C . LYS B 1 2 ? -25.453 -10.477 14.438 1 32.19 2 LYS B C 1
ATOM 940 O O . LYS B 1 2 ? -24.828 -11.281 15.117 1 32.19 2 LYS B O 1
ATOM 945 N N . ASN B 1 3 ? -25.719 -11.07 13.336 1 30.62 3 ASN B N 1
ATOM 946 C CA . ASN B 1 3 ? -24.812 -11.984 12.656 1 30.62 3 ASN B CA 1
ATOM 947 C C . ASN B 1 3 ? -23.438 -11.352 12.438 1 30.62 3 ASN B C 1
ATOM 949 O O . ASN B 1 3 ? -23.234 -10.609 11.477 1 30.62 3 ASN B O 1
ATOM 953 N N . LYS B 1 4 ? -22.734 -11.109 13.531 1 31.44 4 LYS B N 1
ATOM 954 C CA . LYS B 1 4 ? -21.328 -10.695 13.453 1 31.44 4 LYS B CA 1
ATOM 955 C C . LYS B 1 4 ? -20.516 -11.672 12.609 1 31.44 4 LYS B C 1
ATOM 957 O O . LYS B 1 4 ? -20.344 -12.828 12.984 1 31.44 4 LYS B O 1
ATOM 962 N N . ILE B 1 5 ? -20.594 -11.719 11.352 1 39.69 5 ILE B N 1
ATOM 963 C CA . ILE B 1 5 ? -19.641 -12.5 10.578 1 39.69 5 ILE B CA 1
ATOM 964 C C . ILE B 1 5 ? -18.234 -12.297 11.141 1 39.69 5 ILE B C 1
ATOM 966 O O . ILE B 1 5 ? -17.734 -11.164 11.18 1 39.69 5 ILE B O 1
ATOM 970 N N . GLN B 1 6 ? -17.797 -13.047 12.102 1 46.44 6 GLN B N 1
ATOM 971 C CA . GLN B 1 6 ? -16.469 -13.008 12.695 1 46.44 6 GLN B CA 1
ATOM 972 C C . GLN B 1 6 ? -15.398 -13.352 11.664 1 46.44 6 GLN B C 1
ATOM 974 O O . GLN B 1 6 ? -15.484 -14.383 10.992 1 46.44 6 GLN B O 1
ATOM 979 N N . ILE B 1 7 ? -14.641 -12.477 11.016 1 51.56 7 ILE B N 1
ATOM 980 C CA . ILE B 1 7 ? -13.516 -12.688 10.117 1 51.56 7 ILE B CA 1
ATOM 981 C C . ILE B 1 7 ? -12.766 -13.953 10.516 1 51.56 7 ILE B C 1
ATOM 983 O O . ILE B 1 7 ? -12.305 -14.703 9.656 1 51.56 7 ILE B O 1
ATOM 987 N N . ASN B 1 8 ? -12.812 -14.328 11.742 1 51.53 8 ASN B N 1
ATOM 988 C CA . ASN B 1 8 ? -12.094 -15.5 12.242 1 51.53 8 ASN B CA 1
ATOM 989 C C . ASN B 1 8 ? -12.641 -16.797 11.633 1 51.53 8 ASN B C 1
ATOM 991 O O . ASN B 1 8 ? -12 -17.844 11.734 1 51.53 8 ASN B O 1
ATOM 995 N N . ASP B 1 9 ? -13.844 -16.766 11.234 1 53.78 9 ASP B N 1
ATOM 996 C CA . ASP B 1 9 ? -14.453 -18.031 10.875 1 53.78 9 ASP B CA 1
ATOM 997 C C . ASP B 1 9 ? -14.219 -18.375 9.406 1 53.78 9 ASP B C 1
ATOM 999 O O . ASP B 1 9 ? -14.664 -19.406 8.922 1 53.78 9 ASP B O 1
ATOM 1003 N N . LEU B 1 10 ? -13.711 -17.531 8.688 1 58.09 10 LEU B N 1
ATOM 1004 C CA . LEU B 1 10 ? -13.5 -17.891 7.297 1 58.09 10 LEU B CA 1
ATOM 1005 C C . LEU B 1 10 ? -12.273 -18.797 7.148 1 58.09 10 LEU B C 1
ATOM 1007 O O . LEU B 1 10 ? -11.32 -18.672 7.922 1 58.09 10 LEU B O 1
ATOM 1011 N N . PRO B 1 11 ? -12.539 -19.938 6.484 1 61.44 11 PRO B N 1
ATOM 1012 C CA . PRO B 1 11 ? -11.375 -20.781 6.262 1 61.44 11 PRO B CA 1
ATOM 1013 C C . PRO B 1 11 ? -10.109 -19.984 5.934 1 61.44 11 PRO B C 1
ATOM 1015 O O . PRO B 1 11 ? -10.18 -18.969 5.23 1 61.44 11 PRO B O 1
ATOM 1018 N N . THR B 1 12 ? -9.156 -20.062 6.867 1 67.56 12 THR B N 1
ATOM 1019 C CA . THR B 1 12 ? -7.891 -19.375 6.641 1 67.56 12 THR B CA 1
ATOM 1020 C C . THR B 1 12 ? -7.027 -20.141 5.641 1 67.56 12 THR B C 1
ATOM 1022 O O . THR B 1 12 ? -6.66 -21.297 5.883 1 67.56 12 THR B O 1
ATOM 1025 N N . TYR B 1 13 ? -7.02 -19.734 4.352 1 84.12 13 TYR B N 1
ATOM 1026 C CA . TYR B 1 13 ? -6.109 -20.297 3.357 1 84.12 13 TYR B CA 1
ATOM 1027 C C . TYR B 1 13 ? -4.699 -19.734 3.533 1 84.12 13 TYR B C 1
ATOM 1029 O O . TYR B 1 13 ? -4.496 -18.516 3.477 1 84.12 13 TYR B O 1
ATOM 1037 N N . TYR B 1 14 ? -3.9 -20.641 4.207 1 89.44 14 TYR B N 1
ATOM 1038 C CA . TYR B 1 14 ? -2.549 -20.219 4.551 1 89.44 14 TYR B CA 1
ATOM 1039 C C . TYR B 1 14 ? -1.509 -21.031 3.803 1 89.44 14 TYR B C 1
ATOM 1041 O O . TYR B 1 14 ? -1.745 -22.203 3.488 1 89.44 14 TYR B O 1
ATOM 1049 N N . TRP B 1 15 ? -0.428 -20.391 3.375 1 93.88 15 TRP B N 1
ATOM 1050 C CA . TRP B 1 15 ? 0.736 -21.062 2.814 1 93.88 15 TRP B CA 1
ATOM 1051 C C . TRP B 1 15 ? 2.025 -20.531 3.43 1 93.88 15 TRP B C 1
ATOM 1053 O O . TRP B 1 15 ? 2.049 -19.422 3.969 1 93.88 15 TRP B O 1
ATOM 1063 N N . LYS B 1 16 ? 3.027 -21.281 3.34 1 92.5 16 LYS B N 1
ATOM 1064 C CA . LYS B 1 16 ? 4.32 -20.859 3.869 1 92.5 16 LYS B CA 1
ATOM 1065 C C . LYS B 1 16 ? 5.234 -20.359 2.756 1 92.5 16 LYS B C 1
ATOM 1067 O O . LYS B 1 16 ? 5.301 -20.953 1.681 1 92.5 16 LYS B O 1
ATOM 1072 N N . GLY B 1 17 ? 5.906 -19.312 3.088 1 95.31 17 GLY B N 1
ATOM 1073 C CA . GLY B 1 17 ? 6.84 -18.797 2.104 1 95.31 17 GLY B CA 1
ATOM 1074 C C . GLY B 1 17 ? 6.152 -18.156 0.908 1 95.31 17 GLY B C 1
ATOM 1075 O O . GLY B 1 17 ? 5.25 -17.344 1.067 1 95.31 17 GLY B O 1
ATOM 1076 N N . PHE B 1 18 ? 6.648 -18.484 -0.228 1 97.19 18 PHE B N 1
ATOM 1077 C CA . PHE B 1 18 ? 6.121 -17.922 -1.461 1 97.19 18 PHE B CA 1
ATOM 1078 C C . PHE B 1 18 ? 5.25 -18.922 -2.197 1 97.19 18 PHE B C 1
ATOM 1080 O O . PHE B 1 18 ? 5.559 -20.125 -2.221 1 97.19 18 PHE B O 1
ATOM 1087 N N . LYS B 1 19 ? 4.25 -18.484 -2.754 1 97.56 19 LYS B N 1
ATOM 1088 C CA . LYS B 1 19 ? 3.336 -19.25 -3.598 1 97.56 19 LYS B CA 1
ATOM 1089 C C . LYS B 1 19 ? 3.229 -18.641 -4.992 1 97.56 19 LYS B C 1
ATOM 1091 O O . LYS B 1 19 ? 3.27 -17.422 -5.141 1 97.56 19 LYS B O 1
ATOM 1096 N N . ASP B 1 20 ? 3.041 -19.516 -6.023 1 98.19 20 ASP B N 1
ATOM 1097 C CA . ASP B 1 20 ? 2.939 -19.031 -7.398 1 98.19 20 ASP B CA 1
ATOM 1098 C C . ASP B 1 20 ? 1.58 -18.375 -7.656 1 98.19 20 ASP B C 1
ATOM 1100 O O . ASP B 1 20 ? 0.539 -18.984 -7.395 1 98.19 20 ASP B O 1
ATOM 1104 N N . PHE B 1 21 ? 1.619 -17.188 -8.133 1 98.38 21 PHE B N 1
ATOM 1105 C CA . P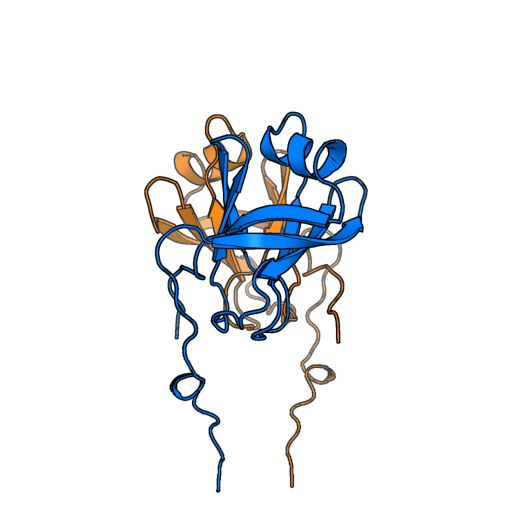HE B 1 21 ? 0.449 -16.469 -8.609 1 98.38 21 PHE B CA 1
ATOM 1106 C C . PHE B 1 21 ? 0.592 -16.109 -10.086 1 98.38 21 PHE B C 1
ATOM 1108 O O . PHE B 1 21 ? 1.706 -16.031 -10.602 1 98.38 21 PHE B O 1
ATOM 1115 N N . VAL B 1 22 ? -0.511 -15.883 -10.695 1 98.31 22 VAL B N 1
ATOM 1116 C CA . VAL B 1 22 ? -0.518 -15.414 -12.078 1 98.31 22 VAL B CA 1
ATOM 1117 C C . VAL B 1 22 ? -1.074 -14 -12.148 1 98.31 22 VAL B C 1
ATOM 1119 O O . VAL B 1 22 ? -2.033 -13.664 -11.445 1 98.31 22 VAL B O 1
ATOM 1122 N N . VAL B 1 23 ? -0.416 -13.18 -12.961 1 98.12 23 VAL B N 1
ATOM 1123 C CA . VAL B 1 23 ? -0.97 -11.859 -13.266 1 98.12 23 VAL B CA 1
ATOM 1124 C C . VAL B 1 23 ? -2.109 -12 -14.273 1 98.12 23 VAL B C 1
ATOM 1126 O O . VAL B 1 23 ? -1.896 -12.445 -15.406 1 98.12 23 VAL B O 1
ATOM 1129 N N . TYR B 1 24 ? -3.258 -11.617 -13.828 1 98.06 24 TYR B N 1
ATOM 1130 C CA . TYR B 1 24 ? -4.363 -11.844 -14.75 1 98.06 24 TYR B CA 1
ATOM 1131 C C . TYR B 1 24 ? -4.953 -10.523 -15.234 1 98.06 24 TYR B C 1
ATOM 1133 O O . TYR B 1 24 ? -5.773 -10.5 -16.156 1 98.06 24 TYR B O 1
ATOM 1141 N N . LYS B 1 25 ? -4.566 -9.445 -14.688 1 96.94 25 LYS B N 1
ATOM 1142 C CA . LYS B 1 25 ? -5 -8.117 -15.117 1 96.94 25 LYS B CA 1
ATOM 1143 C C . LYS B 1 25 ? -3.979 -7.055 -14.727 1 96.94 25 LYS B C 1
ATOM 1145 O O . LYS B 1 25 ? -3.312 -7.176 -13.695 1 96.94 25 LYS B O 1
ATOM 1150 N N . LYS B 1 26 ? -3.793 -6.098 -15.562 1 95 26 LYS B N 1
ATOM 1151 C CA . LYS B 1 26 ? -2.916 -4.945 -15.359 1 95 26 LYS B CA 1
ATOM 1152 C C . LYS B 1 26 ? -3.576 -3.66 -15.852 1 95 26 LYS B C 1
ATOM 1154 O O . LYS B 1 26 ? -4.012 -3.58 -17 1 95 26 LYS B O 1
ATOM 1159 N N . ASP B 1 27 ? -3.707 -2.662 -14.93 1 92.69 27 ASP B N 1
ATOM 1160 C CA . ASP B 1 27 ? -4.336 -1.387 -15.258 1 92.69 27 ASP B CA 1
ATOM 1161 C C . ASP B 1 27 ? -3.408 -0.218 -14.938 1 92.69 27 ASP B C 1
ATOM 1163 O O . ASP B 1 27 ? -2.961 -0.069 -13.797 1 92.69 27 ASP B O 1
ATOM 1167 N N . TYR B 1 28 ? -3.115 0.585 -15.93 1 91.19 28 TYR B N 1
ATOM 1168 C CA . TYR B 1 28 ? -2.385 1.82 -15.664 1 91.19 28 TYR B CA 1
ATOM 1169 C C . TYR B 1 28 ? -3.326 2.916 -15.172 1 91.19 28 TYR B C 1
ATOM 1171 O O . TYR B 1 28 ? -4.184 3.385 -15.93 1 91.19 28 TYR B O 1
ATOM 1179 N N . GLU B 1 29 ? -3.184 3.273 -13.914 1 86.88 29 GLU B N 1
ATOM 1180 C CA . GLU B 1 29 ? -3.994 4.332 -13.32 1 86.88 29 GLU B CA 1
ATOM 1181 C C . GLU B 1 29 ? -3.514 5.711 -13.773 1 86.88 29 GLU B C 1
ATOM 1183 O O . GLU B 1 29 ? -4.301 6.656 -13.844 1 86.88 29 GLU B O 1
ATOM 1188 N N . SER B 1 30 ? -2.271 5.789 -13.906 1 89 30 SER B N 1
ATOM 1189 C CA . SER B 1 30 ? -1.566 6.938 -14.461 1 89 30 SER B CA 1
ATOM 1190 C C . SER B 1 30 ? -0.245 6.516 -15.102 1 89 30 SER B C 1
ATOM 1192 O O . SER B 1 30 ? 0.016 5.324 -15.273 1 89 30 SER B O 1
ATOM 1194 N N . ASP B 1 31 ? 0.521 7.512 -15.5 1 89.25 31 ASP B N 1
ATOM 1195 C CA . ASP B 1 31 ? 1.807 7.203 -16.125 1 89.25 31 ASP B CA 1
ATOM 1196 C C . ASP B 1 31 ? 2.773 6.598 -15.109 1 89.25 31 ASP B C 1
ATOM 1198 O O . ASP B 1 31 ? 3.715 5.895 -15.484 1 89.25 31 ASP B O 1
ATOM 1202 N N . SER B 1 32 ? 2.467 6.848 -13.812 1 91 32 SER B N 1
ATOM 1203 C CA . SER B 1 32 ? 3.438 6.402 -12.812 1 91 32 SER B CA 1
ATOM 1204 C C . SER B 1 32 ? 2.799 5.453 -11.805 1 91 32 SER B C 1
ATOM 1206 O O . SER B 1 32 ? 3.426 5.078 -10.812 1 91 32 SER B O 1
ATOM 1208 N N . VAL B 1 33 ? 1.482 5.109 -12.133 1 92.62 33 VAL B N 1
ATOM 1209 C CA . VAL B 1 33 ? 0.801 4.238 -11.18 1 92.62 33 VAL B CA 1
ATOM 1210 C C . VAL B 1 33 ? 0.159 3.066 -11.922 1 92.62 33 VAL B C 1
ATOM 1212 O O . VAL B 1 33 ? -0.559 3.266 -12.906 1 92.62 33 VAL B O 1
ATOM 1215 N N . VAL B 1 34 ? 0.432 1.887 -11.445 1 94.12 34 VAL B N 1
ATOM 1216 C CA . VAL B 1 34 ? -0.111 0.689 -12.078 1 94.12 34 VAL B CA 1
ATOM 1217 C C . VAL B 1 34 ? -0.792 -0.186 -11.031 1 94.12 34 VAL B C 1
ATOM 1219 O O . VAL B 1 34 ? -0.299 -0.3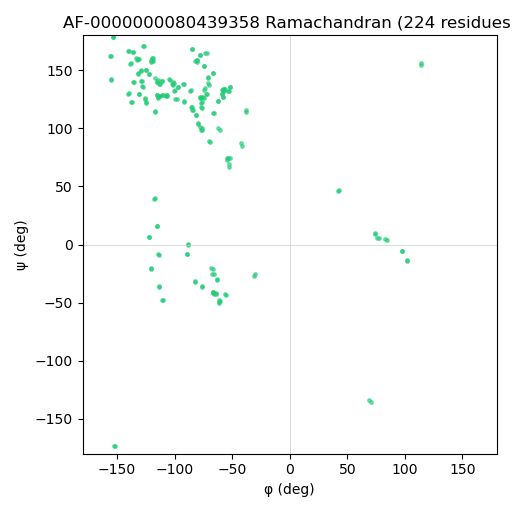18 -9.906 1 94.12 34 VAL B O 1
ATOM 1222 N N . SER B 1 35 ? -1.944 -0.798 -11.398 1 93.94 35 SER B N 1
ATOM 1223 C CA . SER B 1 35 ? -2.572 -1.842 -10.594 1 93.94 35 SER B CA 1
ATOM 1224 C C . SER B 1 35 ? -2.404 -3.213 -11.242 1 93.94 35 SER B C 1
ATOM 1226 O O . SER B 1 35 ? -2.713 -3.391 -12.422 1 93.94 35 SER B O 1
ATOM 1228 N N . ILE B 1 36 ? -1.921 -4.117 -10.477 1 95.88 36 ILE B N 1
ATOM 1229 C CA . ILE B 1 36 ? -1.835 -5.488 -10.961 1 95.88 36 ILE B CA 1
ATOM 1230 C C . ILE B 1 36 ? -2.752 -6.387 -10.133 1 95.88 36 ILE B C 1
ATOM 1232 O O . ILE B 1 36 ? -2.871 -6.215 -8.922 1 95.88 36 ILE B O 1
ATOM 1236 N N . TYR B 1 37 ? -3.379 -7.27 -10.836 1 96.81 37 TYR B N 1
ATOM 1237 C CA . TYR B 1 37 ? -4.238 -8.273 -10.219 1 96.81 37 TYR B CA 1
ATOM 1238 C C . TYR B 1 37 ? -3.629 -9.664 -10.336 1 96.81 37 TYR B C 1
ATOM 1240 O O . TYR B 1 37 ? -3.271 -10.102 -11.43 1 96.81 37 TYR B O 1
ATOM 1248 N N . ILE B 1 38 ? -3.562 -10.305 -9.219 1 97.81 38 ILE B N 1
ATOM 1249 C CA . ILE B 1 38 ? -2.922 -11.609 -9.227 1 97.81 38 ILE B CA 1
ATOM 1250 C C . ILE B 1 38 ? -3.807 -12.625 -8.508 1 97.81 38 ILE B C 1
ATOM 1252 O O . ILE B 1 38 ? -4.508 -12.281 -7.559 1 97.81 38 ILE B O 1
ATOM 1256 N N . LYS B 1 39 ? -3.779 -13.836 -8.93 1 98.12 39 LYS B N 1
ATOM 1257 C CA . LYS B 1 39 ? -4.504 -14.953 -8.328 1 98.12 39 LYS B CA 1
ATOM 1258 C C . LYS B 1 39 ? -3.639 -16.203 -8.281 1 98.12 39 LYS B C 1
ATOM 1260 O O . LYS B 1 39 ? -2.689 -16.344 -9.055 1 98.12 39 LYS B O 1
ATOM 1265 N N . PRO B 1 40 ? -3.967 -17.078 -7.332 1 98.19 40 PRO B N 1
ATOM 1266 C CA . PRO B 1 40 ? -3.152 -18.297 -7.25 1 98.19 40 PRO B CA 1
ATOM 1267 C C . PRO B 1 40 ? -3.125 -19.078 -8.562 1 98.19 40 PRO B C 1
ATOM 1269 O O . PRO B 1 40 ? -4.164 -19.25 -9.203 1 98.19 40 PRO B O 1
ATOM 1272 N N . LYS B 1 41 ? -1.924 -19.484 -8.953 1 98.06 41 LYS B N 1
ATOM 1273 C CA . LYS B 1 41 ? -1.753 -20.234 -10.195 1 98.06 41 LYS B CA 1
ATOM 1274 C C . LYS B 1 41 ? -2.482 -21.578 -10.133 1 98.06 41 LYS B C 1
ATOM 1276 O O . LYS B 1 41 ? -2.988 -22.062 -11.148 1 98.06 41 LYS B O 1
ATOM 1281 N N . ASP B 1 42 ? -2.605 -22.156 -8.984 1 96.62 42 ASP B N 1
ATOM 1282 C CA . ASP B 1 42 ? -3.184 -23.484 -8.836 1 96.62 42 ASP B CA 1
ATOM 1283 C C . ASP B 1 42 ? -4.699 -23.406 -8.656 1 96.62 42 ASP B C 1
ATOM 1285 O O . ASP B 1 42 ? -5.355 -24.422 -8.438 1 96.62 42 ASP B O 1
ATOM 1289 N N . GLY B 1 43 ? -5.227 -22.266 -8.656 1 95.31 43 GLY B N 1
ATOM 1290 C CA . GLY B 1 43 ? -6.668 -22.094 -8.602 1 95.31 43 GLY B CA 1
ATOM 1291 C C . GLY B 1 43 ? -7.215 -22.141 -7.184 1 95.31 43 GLY B C 1
ATOM 1292 O O . GLY B 1 43 ? -8.43 -22.031 -6.977 1 95.31 43 GLY B O 1
ATOM 1293 N N . SER B 1 44 ? -6.367 -22.25 -6.18 1 95 44 SER B N 1
ATOM 1294 C CA . SER B 1 44 ? -6.809 -22.297 -4.789 1 95 44 SER B CA 1
ATOM 1295 C C . SER B 1 44 ? -7.305 -20.938 -4.305 1 95 44 SER B C 1
ATOM 1297 O O . SER B 1 44 ? -7.125 -19.938 -4.988 1 95 44 SER B O 1
ATOM 1299 N N . LYS B 1 45 ? -7.988 -20.953 -3.211 1 95.44 45 LYS B N 1
ATOM 1300 C CA . LYS B 1 45 ? -8.367 -19.703 -2.553 1 95.44 45 LYS B CA 1
ATOM 1301 C C . LYS B 1 45 ? -7.199 -19.109 -1.774 1 95.44 45 LYS B C 1
ATOM 1303 O O . LYS B 1 45 ? -6.184 -19.781 -1.563 1 95.44 45 LYS B O 1
ATOM 1308 N N . ILE B 1 46 ? -7.375 -17.812 -1.46 1 94.31 46 ILE B N 1
ATOM 1309 C CA . ILE B 1 46 ? -6.285 -17.141 -0.76 1 94.31 46 ILE B CA 1
ATOM 1310 C C . ILE B 1 46 ? -6.766 -16.656 0.606 1 94.31 46 ILE B C 1
ATOM 1312 O O . ILE B 1 46 ? -7.973 -16.547 0.842 1 94.31 46 ILE B O 1
ATOM 1316 N N . THR B 1 47 ? -5.82 -16.406 1.468 1 92.38 47 THR B N 1
ATOM 1317 C CA . THR B 1 47 ? -6.105 -15.836 2.779 1 92.38 47 THR B CA 1
ATOM 1318 C C . THR B 1 47 ? -6.797 -14.484 2.639 1 92.38 47 THR B C 1
ATOM 1320 O O . THR B 1 47 ? -6.367 -13.641 1.85 1 92.38 47 THR B O 1
ATOM 1323 N N . LEU B 1 48 ? -7.891 -14.305 3.326 1 90.31 48 LEU B N 1
ATOM 1324 C CA . LEU B 1 48 ? -8.562 -13.016 3.383 1 90.31 48 LEU B CA 1
ATOM 1325 C C . LEU B 1 48 ? -7.695 -11.977 4.094 1 90.31 48 LEU B C 1
ATOM 1327 O O . LEU B 1 48 ? -7.414 -12.117 5.289 1 90.31 48 LEU B O 1
ATOM 1331 N N . PRO B 1 49 ? -7.27 -11.016 3.332 1 88.88 49 PRO B N 1
ATOM 1332 C CA . PRO B 1 49 ? -6.414 -10.031 3.992 1 88.88 49 PRO B CA 1
ATOM 1333 C C . PRO B 1 49 ? -7.176 -9.148 4.98 1 88.88 49 PRO B C 1
ATOM 1335 O O . PRO B 1 49 ? -8.32 -8.766 4.715 1 88.88 49 PRO B O 1
ATOM 1338 N N . LYS B 1 50 ? -6.637 -8.898 6.082 1 83.25 50 LYS B N 1
ATOM 1339 C CA . LYS B 1 50 ? -7.156 -7.887 6.992 1 83.25 50 LYS B CA 1
ATOM 1340 C C . LYS B 1 50 ? -6.719 -6.488 6.566 1 83.25 50 LYS B C 1
ATOM 1342 O O . LYS B 1 50 ? -5.699 -6.328 5.891 1 83.25 50 LYS B O 1
ATOM 1347 N N . PRO B 1 51 ? -7.48 -5.504 7.008 1 79.31 51 PRO B N 1
ATOM 1348 C CA . PRO B 1 51 ? -7.086 -4.141 6.641 1 79.31 51 PRO B CA 1
ATOM 1349 C C . PRO B 1 51 ? -5.676 -3.793 7.102 1 79.31 51 PRO B C 1
ATOM 1351 O O . PRO B 1 51 ? -5.309 -4.066 8.25 1 79.31 51 PRO B O 1
ATOM 1354 N N . GLY B 1 52 ? -4.891 -3.32 6.102 1 79.12 52 GLY B N 1
ATOM 1355 C CA . GLY B 1 52 ? -3.568 -2.824 6.453 1 79.12 52 GLY B CA 1
ATOM 1356 C C . GLY B 1 52 ? -2.469 -3.844 6.23 1 79.12 52 GLY B C 1
ATOM 1357 O O . GLY B 1 52 ? -1.284 -3.525 6.359 1 79.12 52 GLY B O 1
ATOM 1358 N N . GLN B 1 53 ? -2.832 -5.055 5.875 1 88.56 53 GLN B N 1
ATOM 1359 C CA . GLN B 1 53 ? -1.828 -6.082 5.625 1 88.56 53 GLN B CA 1
ATOM 1360 C C . GLN B 1 53 ? -1.236 -5.941 4.227 1 88.56 53 GLN B C 1
ATOM 1362 O O . GLN B 1 53 ? -1.812 -5.27 3.365 1 88.56 53 GLN B O 1
ATOM 1367 N N . PHE B 1 54 ? -0.072 -6.512 4.074 1 92.94 54 PHE B N 1
ATOM 1368 C CA . PHE B 1 54 ? 0.666 -6.434 2.818 1 92.94 54 PHE B CA 1
ATOM 1369 C C . PHE B 1 54 ? 1.251 -7.793 2.449 1 92.94 54 PHE B C 1
ATOM 1371 O O . PHE B 1 54 ? 1.264 -8.711 3.271 1 92.94 54 PHE B O 1
ATOM 1378 N N . VAL B 1 55 ? 1.681 -7.883 1.185 1 96 55 VAL B N 1
ATOM 1379 C CA . VAL B 1 55 ? 2.273 -9.125 0.706 1 96 55 VAL B CA 1
ATOM 1380 C C . VAL B 1 55 ? 3.658 -8.852 0.123 1 96 55 VAL B C 1
ATOM 1382 O O . VAL B 1 55 ? 3.924 -7.75 -0.366 1 96 55 VAL B O 1
ATOM 1385 N N . GLY B 1 56 ? 4.48 -9.82 0.225 1 96.19 56 GLY B N 1
ATOM 1386 C CA . GLY B 1 56 ? 5.742 -9.805 -0.493 1 96.19 56 GLY B CA 1
ATOM 1387 C C . GLY B 1 56 ? 5.633 -10.352 -1.906 1 96.19 56 GLY B C 1
ATOM 1388 O O . GLY B 1 56 ? 5.008 -11.391 -2.131 1 96.19 56 GLY B O 1
ATOM 1389 N N . ILE B 1 57 ? 6.176 -9.648 -2.834 1 97.19 57 ILE B N 1
ATOM 1390 C CA . ILE B 1 57 ? 6.25 -10.078 -4.227 1 97.19 57 ILE B CA 1
ATOM 1391 C C . ILE B 1 57 ? 7.707 -10.305 -4.621 1 97.19 57 ILE B C 1
ATOM 1393 O O . ILE B 1 57 ? 8.555 -9.445 -4.395 1 97.19 57 ILE B O 1
ATOM 1397 N N . ARG B 1 58 ? 7.902 -11.461 -5.117 1 96.44 58 ARG B N 1
ATOM 1398 C CA . ARG B 1 58 ? 9.266 -11.781 -5.539 1 96.44 58 ARG B CA 1
ATOM 1399 C C . ARG B 1 58 ? 9.344 -11.945 -7.051 1 96.44 58 ARG B C 1
ATOM 1401 O O . ARG B 1 58 ? 8.531 -12.648 -7.648 1 96.44 58 ARG B O 1
ATOM 1408 N N . PHE B 1 59 ? 10.273 -11.211 -7.578 1 90.44 59 PHE B N 1
ATOM 1409 C CA . PHE B 1 59 ? 10.625 -11.344 -8.984 1 90.44 59 PHE B CA 1
ATOM 1410 C C . PHE B 1 59 ? 12.141 -11.25 -9.18 1 90.44 59 PHE B C 1
ATOM 1412 O O . PHE B 1 59 ? 12.766 -10.281 -8.758 1 90.44 59 PHE B O 1
ATOM 1419 N N . ASN B 1 60 ? 12.758 -12.188 -9.914 1 86.81 60 ASN B N 1
ATOM 1420 C CA . ASN B 1 60 ? 14.188 -12.242 -10.219 1 86.81 60 ASN B CA 1
ATOM 1421 C C . ASN B 1 60 ? 15.031 -11.898 -8.992 1 86.81 60 ASN B C 1
ATOM 1423 O O . ASN B 1 60 ? 15.93 -11.055 -9.07 1 86.81 60 ASN B O 1
ATOM 1427 N N . ASN B 1 61 ? 14.797 -12.391 -7.875 1 88.5 61 ASN B N 1
ATOM 1428 C CA . ASN B 1 61 ? 15.547 -12.281 -6.625 1 88.5 61 ASN B CA 1
ATOM 1429 C C . ASN B 1 61 ? 15.297 -10.93 -5.945 1 88.5 61 ASN B C 1
ATOM 1431 O O . ASN B 1 61 ? 16.047 -10.539 -5.047 1 88.5 61 ASN B O 1
ATOM 1435 N N . LEU B 1 62 ? 14.438 -10.219 -6.484 1 91.06 62 LEU B N 1
ATOM 1436 C CA . LEU B 1 62 ? 14 -8.969 -5.863 1 91.06 62 LEU B CA 1
ATOM 1437 C C . LEU B 1 62 ? 12.68 -9.164 -5.117 1 91.06 62 LEU B C 1
ATOM 1439 O O . LEU B 1 62 ? 11.75 -9.781 -5.641 1 91.06 62 LEU B O 1
ATOM 1443 N N . ILE B 1 63 ? 12.742 -8.789 -3.861 1 93.19 63 ILE B N 1
ATOM 1444 C CA . ILE B 1 63 ? 11.516 -8.875 -3.068 1 93.19 63 ILE B CA 1
ATOM 1445 C C . ILE B 1 63 ? 11.078 -7.477 -2.645 1 93.19 63 ILE B C 1
ATOM 1447 O O . ILE B 1 63 ? 11.891 -6.672 -2.184 1 93.19 63 ILE B O 1
ATOM 1451 N N . ARG B 1 64 ? 9.883 -7.195 -2.898 1 93.38 64 ARG B N 1
ATOM 1452 C CA . ARG B 1 64 ? 9.25 -5.965 -2.436 1 93.38 64 ARG B CA 1
ATOM 1453 C C . ARG B 1 64 ? 7.93 -6.258 -1.732 1 93.38 64 ARG B C 1
ATOM 1455 O O . ARG B 1 64 ? 7.238 -7.215 -2.076 1 93.38 64 ARG B O 1
ATOM 1462 N N . LEU B 1 65 ? 7.609 -5.441 -0.809 1 92.94 65 LEU B N 1
ATOM 1463 C CA . LEU B 1 65 ? 6.328 -5.551 -0.126 1 92.94 65 LEU B CA 1
ATOM 1464 C C . LEU B 1 65 ? 5.32 -4.555 -0.7 1 92.94 65 LEU B C 1
ATOM 1466 O O . LEU B 1 65 ? 5.664 -3.398 -0.955 1 92.94 65 LEU B O 1
ATOM 1470 N N . TYR B 1 66 ? 4.141 -5.059 -0.971 1 94.56 66 TYR B N 1
ATOM 1471 C CA . TYR B 1 66 ? 3.07 -4.211 -1.478 1 94.56 66 TYR B CA 1
ATOM 1472 C C . TYR B 1 66 ? 1.802 -4.379 -0.65 1 94.56 66 TYR B C 1
ATOM 1474 O O . TYR B 1 66 ? 1.463 -5.492 -0.244 1 94.56 66 TYR B O 1
ATOM 1482 N N . ASN B 1 67 ? 1.203 -3.203 -0.371 1 90.81 67 ASN B N 1
ATOM 1483 C CA . ASN B 1 67 ? -0.09 -3.232 0.305 1 90.81 67 ASN B CA 1
ATOM 1484 C C . ASN B 1 67 ? -1.195 -3.729 -0.622 1 90.81 67 ASN B C 1
ATOM 1486 O O . ASN B 1 67 ? -1.161 -3.477 -1.827 1 90.81 67 ASN B O 1
ATOM 1490 N N . ILE B 1 68 ? -2.082 -4.461 -0.061 1 91.88 68 ILE B N 1
ATOM 1491 C CA . ILE B 1 68 ? -3.232 -4.969 -0.801 1 91.88 68 ILE B CA 1
ATOM 1492 C C . ILE B 1 68 ? -4.262 -3.852 -0.982 1 91.88 68 ILE B C 1
ATOM 1494 O O . ILE B 1 68 ? -4.73 -3.27 -0.003 1 91.88 68 ILE B O 1
ATOM 1498 N N . SER B 1 69 ? -4.621 -3.654 -2.219 1 91.06 69 SER B N 1
ATOM 1499 C CA . SER B 1 69 ? -5.391 -2.455 -2.535 1 91.06 69 SER B CA 1
ATOM 1500 C C . SER B 1 69 ? -6.77 -2.809 -3.076 1 91.06 69 SER B C 1
ATOM 1502 O O . SER B 1 69 ? -7.262 -2.164 -4.008 1 91.06 69 SER B O 1
ATOM 1504 N N . CYS B 1 70 ? -7.391 -3.766 -2.58 1 87.62 70 CYS B N 1
ATOM 1505 C CA . CYS B 1 70 ? -8.75 -4.117 -2.965 1 87.62 70 CYS B CA 1
ATOM 1506 C C . CYS B 1 70 ? -9.578 -4.52 -1.748 1 87.62 70 CYS B C 1
ATOM 1508 O O . CYS B 1 70 ? -9.039 -4.672 -0.65 1 87.62 70 CYS B O 1
ATOM 1510 N N . ILE B 1 71 ? -10.812 -4.555 -2.037 1 84.81 71 ILE B N 1
ATOM 1511 C CA . ILE B 1 71 ? -11.695 -5.098 -1.009 1 84.81 71 ILE B CA 1
ATOM 1512 C C . ILE B 1 71 ? -11.281 -6.531 -0.678 1 84.81 71 ILE B C 1
ATOM 1514 O O . ILE B 1 71 ? -11 -7.324 -1.578 1 84.81 71 ILE B O 1
ATOM 1518 N N . PRO B 1 72 ? -11.211 -6.758 0.622 1 85.75 72 PRO B N 1
ATOM 1519 C CA . PRO B 1 72 ? -10.805 -8.109 1.004 1 85.75 72 PRO B CA 1
ATOM 1520 C C . PRO B 1 72 ? -11.656 -9.188 0.337 1 85.75 72 PRO B C 1
ATOM 1522 O O . PRO B 1 72 ? -12.883 -9.07 0.276 1 85.75 72 PRO B O 1
ATOM 1525 N N . ASN B 1 73 ? -10.992 -10.148 -0.2 1 89.75 73 ASN B N 1
ATOM 1526 C CA . ASN B 1 73 ? -11.602 -11.32 -0.829 1 89.75 73 ASN B CA 1
ATOM 1527 C C . ASN B 1 73 ? -10.672 -12.531 -0.776 1 89.75 73 ASN B C 1
ATOM 1529 O O . ASN B 1 73 ? -9.547 -12.438 -0.288 1 89.75 73 ASN B O 1
ATOM 1533 N N . THR B 1 74 ? -11.18 -13.664 -1.315 1 93.38 74 THR B N 1
ATOM 1534 C CA . THR B 1 74 ? -10.383 -14.875 -1.213 1 93.38 74 THR B CA 1
ATOM 1535 C C . THR B 1 74 ? -9.953 -15.359 -2.596 1 93.38 74 THR B C 1
ATOM 1537 O O . THR B 1 74 ? -9.453 -16.484 -2.74 1 93.38 74 THR B O 1
ATOM 1540 N N . ASP B 1 75 ? -10.062 -14.5 -3.617 1 95.56 75 ASP B N 1
ATOM 1541 C CA . ASP B 1 75 ? -9.828 -14.977 -4.977 1 95.56 75 ASP B CA 1
ATOM 1542 C C . ASP B 1 75 ? -8.578 -14.344 -5.578 1 95.56 75 ASP B C 1
ATOM 1544 O O . ASP B 1 75 ? -7.871 -14.977 -6.363 1 95.56 75 ASP B O 1
ATOM 1548 N N . PHE B 1 76 ? -8.344 -13.102 -5.254 1 96.44 76 PHE B N 1
ATOM 1549 C CA . PHE B 1 76 ? -7.23 -12.398 -5.871 1 96.44 76 PHE B CA 1
ATOM 1550 C C . PHE B 1 76 ? -6.758 -11.242 -4.992 1 96.44 76 PHE B C 1
ATOM 1552 O O . PHE B 1 76 ? -7.461 -10.844 -4.062 1 96.44 76 PHE B O 1
ATOM 1559 N N . TYR B 1 77 ? -5.57 -10.797 -5.281 1 95.5 77 TYR B N 1
ATOM 1560 C CA . TYR B 1 77 ? -5.066 -9.539 -4.742 1 95.5 77 TYR B CA 1
ATOM 1561 C C . TYR B 1 77 ? -4.941 -8.484 -5.836 1 95.5 77 TYR B C 1
ATOM 1563 O O . TYR B 1 77 ? -4.547 -8.797 -6.961 1 95.5 77 TYR B O 1
ATOM 1571 N N . ARG B 1 78 ? -5.285 -7.309 -5.465 1 94.81 78 ARG B N 1
ATOM 1572 C CA . ARG B 1 78 ? -4.906 -6.148 -6.262 1 94.81 78 ARG B CA 1
ATOM 1573 C C . ARG B 1 78 ? -3.803 -5.348 -5.574 1 94.81 78 ARG B C 1
ATOM 1575 O O . ARG B 1 78 ? -3.883 -5.074 -4.375 1 94.81 78 ARG B O 1
ATOM 1582 N N . LEU B 1 79 ? -2.764 -5.066 -6.281 1 95 79 LEU B N 1
ATOM 1583 C CA . LEU B 1 79 ? -1.655 -4.25 -5.805 1 95 79 LEU B CA 1
ATOM 1584 C C . LEU B 1 79 ? -1.516 -2.982 -6.641 1 95 79 LEU B C 1
ATOM 1586 O O . LEU B 1 79 ? -1.326 -3.053 -7.855 1 95 79 LEU B O 1
ATOM 1590 N N . THR B 1 80 ? -1.758 -1.92 -6.008 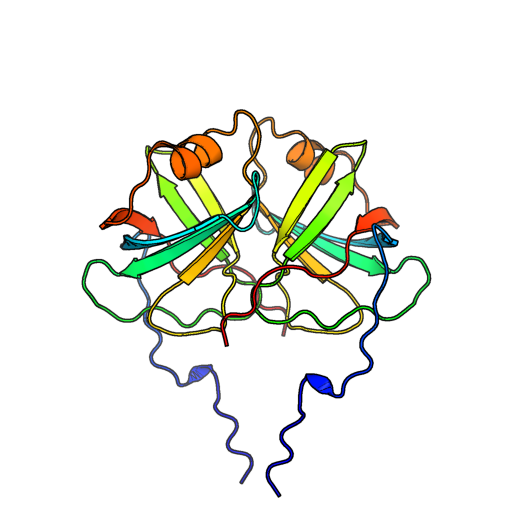1 92.88 80 THR B N 1
ATOM 1591 C CA . THR B 1 80 ? -1.512 -0.648 -6.68 1 92.88 80 THR B CA 1
ATOM 1592 C C . THR B 1 80 ? -0.097 -0.151 -6.395 1 92.88 80 THR B C 1
ATOM 1594 O O . THR B 1 80 ? 0.27 0.068 -5.238 1 92.88 80 THR B O 1
ATOM 1597 N N . ILE B 1 81 ? 0.669 0.075 -7.457 1 93.75 81 ILE B N 1
ATOM 1598 C CA . ILE B 1 81 ? 2.109 0.25 -7.316 1 93.75 81 ILE B CA 1
ATOM 1599 C C . ILE B 1 81 ? 2.535 1.568 -7.957 1 93.75 81 ILE B C 1
ATOM 1601 O O . ILE B 1 81 ? 2.201 1.839 -9.117 1 93.75 81 ILE B O 1
ATOM 1605 N N . ASP B 1 82 ? 3.221 2.373 -7.137 1 91.81 82 ASP B N 1
ATOM 1606 C CA . ASP B 1 82 ? 3.887 3.561 -7.668 1 91.81 82 ASP B CA 1
ATOM 1607 C C . ASP B 1 82 ? 5.176 3.188 -8.398 1 91.81 82 ASP B C 1
ATOM 1609 O O . ASP B 1 82 ? 6.059 2.549 -7.824 1 91.81 82 ASP B O 1
ATOM 1613 N N . LEU B 1 83 ? 5.207 3.596 -9.695 1 91 83 LEU B N 1
ATOM 1614 C CA . LEU B 1 83 ? 6.391 3.301 -10.5 1 91 83 LEU B CA 1
ATOM 1615 C C . LEU B 1 83 ? 7.465 4.363 -10.289 1 91 83 LEU B C 1
ATOM 1617 O O . LEU B 1 83 ? 7.258 5.531 -10.617 1 91 83 LEU B O 1
ATOM 1621 N N . ILE B 1 84 ? 8.578 3.898 -9.734 1 86.94 84 ILE B N 1
ATOM 1622 C CA . ILE B 1 84 ? 9.711 4.77 -9.438 1 86.94 84 ILE B CA 1
ATOM 1623 C C . ILE B 1 84 ? 10.68 4.785 -10.617 1 86.94 84 ILE B C 1
ATOM 1625 O O . ILE B 1 84 ? 10.992 3.734 -11.188 1 86.94 84 ILE B O 1
ATOM 1629 N N . GLU B 1 85 ? 11.156 6.012 -10.898 1 83.44 85 GLU B N 1
ATOM 1630 C CA . GLU B 1 85 ? 12.141 6.121 -11.969 1 83.44 85 GLU B CA 1
ATOM 1631 C C . GLU B 1 85 ? 13.406 5.34 -11.625 1 83.44 85 GLU B C 1
ATOM 1633 O O . GLU B 1 85 ? 13.938 5.461 -10.523 1 83.44 85 GLU B O 1
ATOM 1638 N N . ASN B 1 86 ? 13.797 4.406 -12.492 1 84.88 86 ASN B N 1
ATOM 1639 C CA . ASN B 1 86 ? 15 3.59 -12.367 1 84.88 86 ASN B CA 1
ATOM 1640 C C . ASN B 1 86 ? 14.836 2.518 -11.289 1 84.88 86 ASN B C 1
ATOM 1642 O O . ASN B 1 86 ? 15.828 2.002 -10.773 1 84.88 86 ASN B O 1
ATOM 1646 N N . GLY B 1 87 ? 13.648 2.408 -10.867 1 88.25 87 GLY B N 1
ATOM 1647 C CA . GLY B 1 87 ? 13.383 1.329 -9.93 1 88.25 87 GLY B CA 1
ATOM 1648 C C . GLY B 1 87 ? 13.375 -0.041 -10.578 1 88.25 87 GLY B C 1
ATOM 1649 O O . GLY B 1 87 ? 12.719 -0.247 -11.602 1 88.25 87 GLY B O 1
ATOM 1650 N N . LYS B 1 88 ? 14.078 -0.94 -10.031 1 90.31 88 LYS B N 1
ATOM 1651 C CA . LYS B 1 88 ? 14.195 -2.277 -10.609 1 90.31 88 LYS B CA 1
ATOM 1652 C C . LYS B 1 88 ? 12.836 -2.969 -10.68 1 90.31 88 LYS B C 1
ATOM 1654 O O . LYS B 1 88 ? 12.453 -3.496 -11.719 1 90.31 88 LYS B O 1
ATOM 1659 N N . MET B 1 89 ? 12.156 -2.961 -9.609 1 92.38 89 MET B N 1
ATOM 1660 C CA . MET B 1 89 ? 10.844 -3.602 -9.602 1 92.38 89 MET B CA 1
ATOM 1661 C C . MET B 1 89 ? 9.867 -2.852 -10.508 1 92.38 89 MET B C 1
ATOM 1663 O O . MET B 1 89 ? 9.07 -3.469 -11.211 1 92.38 89 MET B O 1
ATOM 1667 N N . SER B 1 90 ? 9.945 -1.505 -10.445 1 91.88 90 SER B N 1
ATOM 1668 C CA . SER B 1 90 ? 9.117 -0.7 -11.328 1 91.88 90 SER B CA 1
ATOM 1669 C C . SER B 1 90 ? 9.344 -1.075 -12.789 1 91.88 90 SER B C 1
ATOM 1671 O O . SER B 1 90 ? 8.391 -1.214 -13.555 1 91.88 90 SER B O 1
ATOM 1673 N N . ASN B 1 91 ? 10.578 -1.254 -13.148 1 92.12 91 ASN B N 1
ATOM 1674 C CA . ASN B 1 91 ? 10.906 -1.636 -14.516 1 92.12 91 ASN B CA 1
ATOM 1675 C C . ASN B 1 91 ? 10.336 -3.008 -14.867 1 92.12 91 ASN B C 1
ATOM 1677 O O . ASN B 1 91 ? 9.805 -3.205 -15.961 1 92.12 91 ASN B O 1
ATOM 1681 N N . TYR B 1 92 ? 10.484 -3.824 -13.922 1 93.12 92 TYR B N 1
ATOM 1682 C CA . TYR B 1 92 ? 9.945 -5.16 -14.133 1 93.12 92 TYR B CA 1
ATOM 1683 C C . TYR B 1 92 ? 8.43 -5.109 -14.336 1 93.12 92 TYR B C 1
ATOM 1685 O O . TYR B 1 92 ? 7.906 -5.688 -15.289 1 93.12 92 TYR B O 1
ATOM 1693 N N . ILE B 1 93 ? 7.707 -4.422 -13.523 1 92.69 93 ILE B N 1
ATOM 1694 C CA . ILE B 1 93 ? 6.25 -4.348 -13.539 1 92.69 93 ILE B CA 1
ATOM 1695 C C . ILE B 1 93 ? 5.781 -3.639 -14.812 1 92.69 93 ILE B C 1
ATOM 1697 O O . ILE B 1 93 ? 4.84 -4.086 -15.469 1 92.69 93 ILE B O 1
ATOM 1701 N N . SER B 1 94 ? 6.453 -2.611 -15.164 1 91.5 94 SER B N 1
ATOM 1702 C CA . SER B 1 94 ? 5.996 -1.781 -16.281 1 91.5 94 SER B CA 1
ATOM 1703 C C . SER B 1 94 ? 6.414 -2.377 -17.609 1 91.5 94 SER B C 1
ATOM 1705 O O . SER B 1 94 ? 5.641 -2.357 -18.578 1 91.5 94 SER B O 1
ATOM 1707 N N . ASN B 1 95 ? 7.57 -3.07 -17.688 1 91.12 95 ASN B N 1
ATOM 1708 C CA . ASN B 1 95 ? 8.133 -3.379 -19 1 91.12 95 ASN B CA 1
ATOM 1709 C C . ASN B 1 95 ? 8.266 -4.883 -19.219 1 91.12 95 ASN B C 1
ATOM 1711 O O . ASN B 1 95 ? 8.391 -5.344 -20.344 1 91.12 95 ASN B O 1
ATOM 1715 N N . THR B 1 96 ? 8.289 -5.609 -18.25 1 91.88 96 THR B N 1
ATOM 1716 C CA . THR B 1 96 ? 8.641 -7.016 -18.406 1 91.88 96 THR B CA 1
ATOM 1717 C C . THR B 1 96 ? 7.43 -7.91 -18.172 1 91.88 96 THR B C 1
ATOM 1719 O O . THR B 1 96 ? 7.102 -8.758 -19 1 91.88 96 THR B O 1
ATOM 1722 N N . ILE B 1 97 ? 6.703 -7.664 -17.094 1 92.69 97 ILE B N 1
ATOM 1723 C CA . ILE B 1 97 ? 5.641 -8.578 -16.688 1 92.69 97 ILE B CA 1
ATOM 1724 C C . ILE B 1 97 ? 4.445 -8.422 -17.641 1 92.69 97 ILE B C 1
ATOM 1726 O O . ILE B 1 97 ? 4.098 -7.309 -18.031 1 92.69 97 ILE B O 1
ATOM 1730 N N . GLN B 1 98 ? 3.945 -9.547 -18.047 1 95.31 98 GLN B N 1
ATOM 1731 C CA . GLN B 1 98 ? 2.758 -9.609 -18.891 1 95.31 98 GLN B CA 1
ATOM 1732 C C . GLN B 1 98 ? 1.64 -10.398 -18.219 1 95.31 98 GLN B C 1
ATOM 1734 O O . GLN B 1 98 ? 1.892 -11.172 -17.297 1 95.31 98 GLN B O 1
ATOM 1739 N N . ILE B 1 99 ? 0.447 -10.094 -18.734 1 97.38 99 ILE B N 1
ATOM 1740 C CA . ILE B 1 99 ? -0.679 -10.898 -18.266 1 97.38 99 ILE B CA 1
ATOM 1741 C C . ILE B 1 99 ? -0.41 -12.375 -18.562 1 97.38 99 ILE B C 1
ATOM 1743 O O . ILE B 1 99 ? 0.04 -12.734 -19.656 1 97.38 99 ILE B O 1
ATOM 1747 N N . GLY B 1 100 ? -0.617 -13.148 -17.625 1 97.44 100 GLY B N 1
ATOM 1748 C CA . GLY B 1 100 ? -0.36 -14.57 -17.766 1 97.44 100 GLY B CA 1
ATOM 1749 C C . GLY B 1 100 ? 0.941 -15.016 -17.125 1 97.44 100 GLY B C 1
ATOM 1750 O O . GLY B 1 100 ? 1.152 -16.203 -16.891 1 97.44 100 GLY B O 1
ATOM 1751 N N . ASP B 1 101 ? 1.793 -14.055 -16.781 1 96.94 101 ASP B N 1
ATOM 1752 C CA . ASP B 1 101 ? 3.086 -14.367 -16.172 1 96.94 101 ASP B CA 1
ATOM 1753 C C . ASP B 1 101 ? 2.924 -14.797 -14.719 1 96.94 101 ASP B C 1
ATOM 1755 O O . ASP B 1 101 ? 1.947 -14.422 -14.062 1 96.94 101 ASP B O 1
ATOM 1759 N N . THR B 1 102 ? 3.887 -15.602 -14.258 1 97.12 102 THR B N 1
ATOM 1760 C CA . THR B 1 102 ? 3.887 -16.094 -12.883 1 97.12 102 THR B CA 1
ATOM 1761 C C . THR B 1 102 ? 4.785 -15.234 -12 1 97.12 102 THR B C 1
ATOM 1763 O O . THR B 1 102 ? 5.883 -14.852 -12.406 1 97.12 102 THR B O 1
ATOM 1766 N N . ILE B 1 103 ? 4.254 -14.93 -10.852 1 96.88 103 ILE B N 1
ATOM 1767 C CA . ILE B 1 103 ? 5.039 -14.258 -9.82 1 96.88 103 ILE B CA 1
ATOM 1768 C C . ILE B 1 103 ? 4.859 -14.984 -8.484 1 96.88 103 ILE B C 1
ATOM 1770 O O . ILE B 1 103 ? 3.92 -15.766 -8.312 1 96.88 103 ILE B O 1
ATOM 1774 N N . GLU B 1 104 ? 5.793 -14.766 -7.609 1 98.12 104 GLU B N 1
ATOM 1775 C CA . GLU B 1 104 ? 5.684 -15.383 -6.293 1 98.12 104 GLU B CA 1
ATOM 1776 C C . GLU B 1 104 ? 5.188 -14.383 -5.25 1 98.12 104 GLU B C 1
ATOM 1778 O O . GLU B 1 104 ? 5.598 -13.219 -5.254 1 98.12 104 GLU B O 1
ATOM 1783 N N . CYS B 1 105 ? 4.289 -14.812 -4.398 1 98 105 CYS B N 1
ATOM 1784 C CA . CYS B 1 105 ? 3.633 -13.945 -3.43 1 98 105 CYS B CA 1
ATOM 1785 C C . CYS B 1 105 ? 3.57 -14.602 -2.057 1 98 105 CYS B C 1
ATOM 1787 O O . CYS B 1 105 ? 3.287 -15.797 -1.951 1 98 105 CYS B O 1
ATOM 1789 N N . THR B 1 106 ? 3.789 -13.875 -1.016 1 97.12 106 THR B N 1
ATOM 1790 C CA . THR B 1 106 ? 3.652 -14.375 0.347 1 97.12 106 THR B CA 1
ATOM 1791 C C . THR B 1 106 ? 2.203 -14.281 0.816 1 97.12 106 THR B C 1
ATOM 1793 O O . THR B 1 106 ? 1.371 -13.656 0.157 1 97.12 106 THR B O 1
ATOM 1796 N N . VAL B 1 107 ? 1.992 -14.977 1.997 1 95.69 107 VAL B N 1
ATOM 1797 C CA . VAL B 1 107 ? 0.732 -14.75 2.697 1 95.69 107 VAL B CA 1
ATOM 1798 C C . VAL B 1 107 ? 0.687 -13.32 3.225 1 95.69 107 VAL B C 1
ATOM 1800 O O . VAL B 1 107 ? 1.729 -12.719 3.496 1 95.69 107 VAL B O 1
ATOM 1803 N N . PRO B 1 108 ? -0.548 -12.695 3.285 1 94 108 PRO B N 1
ATOM 1804 C CA . PRO B 1 108 ? -0.621 -11.352 3.873 1 94 108 PRO B CA 1
ATOM 1805 C C . PRO B 1 108 ? 0.029 -11.281 5.254 1 94 108 PRO B C 1
ATOM 1807 O O . PRO B 1 108 ? -0.172 -12.172 6.082 1 94 108 PRO B O 1
ATOM 1810 N N . LYS B 1 109 ? 0.801 -10.172 5.344 1 89.12 109 LYS B N 1
ATOM 1811 C CA . LYS B 1 109 ? 1.507 -9.922 6.598 1 89.12 109 LYS B CA 1
ATOM 1812 C C . LYS B 1 109 ? 1.196 -8.523 7.133 1 89.12 109 LYS B C 1
ATOM 1814 O O . LYS B 1 109 ? 0.626 -7.695 6.422 1 89.12 109 LYS B O 1
ATOM 1819 N N . GLY B 1 110 ? 1.645 -8.266 8.398 1 83.31 110 GLY B N 1
ATOM 1820 C CA . GLY B 1 110 ? 1.444 -6.953 8.992 1 83.31 110 GLY B CA 1
ATOM 1821 C C . GLY B 1 110 ? 0.508 -6.977 10.188 1 83.31 110 GLY B C 1
ATOM 1822 O O . GLY B 1 110 ? -0.349 -7.855 10.297 1 83.31 110 GLY B O 1
ATOM 1823 N N . LYS B 1 111 ? 0.711 -5.969 11.07 1 73.38 111 LYS B N 1
ATOM 1824 C CA . LYS B 1 111 ? -0.078 -5.883 12.297 1 73.38 111 LYS B CA 1
ATOM 1825 C C . LYS B 1 111 ? -1.401 -5.164 12.047 1 73.38 111 LYS B C 1
ATOM 1827 O O . LYS B 1 111 ? -1.445 -4.168 11.32 1 73.38 111 LYS B O 1
ATOM 1832 N N . VAL B 1 112 ? -2.521 -5.867 12.266 1 63.38 112 VAL B N 1
ATOM 1833 C CA . VAL B 1 112 ? -3.828 -5.219 12.211 1 63.38 112 VAL B CA 1
ATOM 1834 C C . VAL B 1 112 ? -4.09 -4.473 13.523 1 63.38 112 VAL B C 1
ATOM 1836 O O . VAL B 1 112 ? -3.947 -5.043 14.602 1 63.38 112 VAL B O 1
ATOM 1839 N N . LEU B 1 113 ? -3.938 -3.143 13.422 1 56.44 113 LEU B N 1
ATOM 1840 C CA . LEU B 1 113 ? -4.246 -2.426 14.656 1 56.44 113 LEU B CA 1
ATOM 1841 C C . LEU B 1 113 ? -5.738 -2.475 14.953 1 56.44 113 LEU B C 1
ATOM 1843 O O . LEU B 1 113 ? -6.559 -2.113 14.109 1 56.44 113 LEU B O 1
ATOM 1847 N N . MET B 1 114 ? -6.191 -3.494 15.648 1 49.44 114 MET B N 1
ATOM 1848 C CA . MET B 1 114 ? -7.531 -3.504 16.219 1 49.44 114 MET B CA 1
ATOM 1849 C C . MET B 1 114 ? -7.684 -2.412 17.281 1 49.44 114 MET B C 1
ATOM 1851 O O . MET B 1 114 ? -6.695 -1.984 17.875 1 49.44 114 MET B O 1
#

Secondary structure (DSSP, 8-state):
------GGGS-----SS-EEEEEEEEEESSSSEEEEEEEETT------PPTT-EEEEEETTEEEEEEB-S---SS-EEEEEEPPTT-HHHHIIIII--TT-EEEEPPPBS----/------GGGS-----SS-EEEEEEEEEE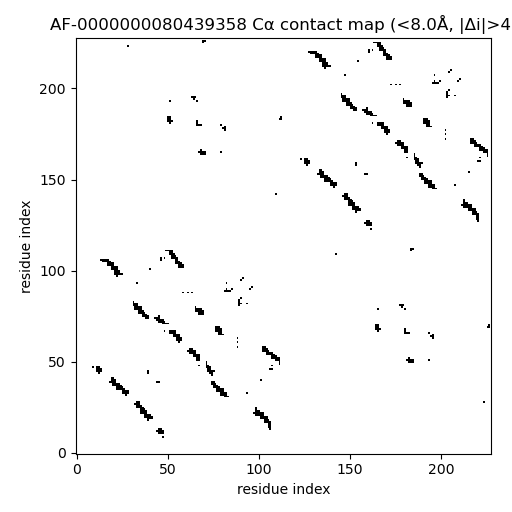SSSSEEEEEEEETT------PPTT-EEEEEETTEEEEEEB-S---SS-EEEEEEPPTT-HHHHIIIII--TT-EEEEPPPBS----

Sequence (228 aa):
MKNKIQINDLPTYYWKGFKDFVVYKKDYESDSVVSIYIKPKDGSKITLPKPGQFVGIRFNNLIRLYNISCIPNTDFYRLTIDLIENGKMSNYISNTIQIGDTIECTVPKGKVLMMKNKIQINDLPTYYWKGFKDFVVYKKDYESDSVVSIYIKPKDGSKITLPKPGQFVGIRFNNLIRLYNISCIPNTDFYRLTIDLIENGKMSNYISNTIQIGDTIECTVPKGKVLM

Solvent-accessible surface area (backbone atoms only — not comparable to full-atom values): 12927 Å² total; per-residue (Å²): 131,85,77,69,78,56,78,81,70,51,83,78,42,78,67,75,66,65,42,60,22,25,28,74,41,76,44,73,79,47,99,46,31,37,34,38,30,32,29,45,63,84,68,53,68,42,45,63,51,58,57,33,24,25,27,42,39,42,56,96,92,40,74,47,61,42,50,59,28,41,67,69,41,41,62,54,48,32,36,66,41,61,47,47,90,89,29,68,66,34,46,38,61,73,70,62,62,47,75,69,38,77,41,32,35,36,55,70,38,71,74,62,83,125,132,85,77,70,80,56,79,81,71,49,82,75,43,77,69,76,66,66,43,60,22,24,29,74,43,76,45,73,79,47,98,46,30,39,35,39,29,35,28,46,63,82,67,52,68,41,45,61,52,57,58,33,24,25,27,42,38,42,55,97,92,41,75,47,62,43,48,59,29,42,66,71,41,41,62,55,46,32,35,66,41,63,49,47,91,90,29,68,66,34,46,39,59,72,72,63,61,48,77,70,39,77,39,32,34,34,55,70,38,72,75,61,82,123